Protein AF-A0A9D7WUS6-F1 (afdb_monomer_lite)

Secondary structure (DSSP, 8-state):
-HHHHHHHHHHHHHHHHHHHHHHHHHHHHHHHHTT-TTHHHHHHHHHHGGGGHHHHHHHHHHHHHTHHHH-HHHHHHT-TT----TTS-HHHHHHHHHHHHHHHHHHHHHHHHHHHHHHH---HHHHHHHHHHHHHHHHHHHHHHHHHHHHHTGGGSTT---TTHHHHHHHHHHHHHHHHHHHHHHHHHHTT--SSPPPHHHHHHHHHHHHHHHHHHHHHHHHHHHHHHHH--GGGHHHHHT-

Radius of gyration: 20.06 Å; chains: 1; bounding box: 55×37×59 Å

pLDDT: mean 90.61, std 9.44, range [45.75, 98.31]

Foldseek 3Di:
DVLLVVLLVLLVVLLLLVLLLLLLLLVLLVCVVVVPPQSVVQNVVSLVSVVSLVVSVVSVVVLLVCVVSQFVCVVVVPDPPDDDDPLPDSVVLNCCLNVLSVVLNVLSVQLVVLVVVCVVDVDPVSVVSNNVSSVCSVVSLLVSLLSSQCGRPVRNDPLDDDPLRSVLRSLVSSLVSLVVSLVVLVVVQVVVPDPDHRDPVVNVVSVVVSVVSVVVNCVSVVVVLCCCVVVVDPSHVVVNVVD

Sequence (243 aa):
MEEFGSWSIVTTNFLIVLYLALGSVIFSALLHLVNAKWRFQVRHLAAANMVLFPIAFVMLLILLTNGEDTFPWLATAHSKDVHLPGWHNYTFLVVREIGGFLVTFGFCYLFVKLQRQSEIDTSEPAQRRFRNVALSIPFVYVLYGTMVAWDFEMTLQAGWHSASYAAYQFQSNFQGFLAYFILMLYVLEKSGRLKQGFERKIYNYLAQFLLGMTILWIYFYFTQYLVFWYGRIPDDMDRYIRM

Structure (mmCIF, N/CA/C/O backbone):
data_AF-A0A9D7WUS6-F1
#
_entry.id   AF-A0A9D7WUS6-F1
#
loop_
_atom_site.group_PDB
_atom_site.id
_atom_site.type_symbol
_atom_site.label_atom_id
_atom_site.label_alt_id
_atom_site.label_comp_id
_atom_site.label_asym_id
_atom_site.label_entity_id
_atom_site.label_seq_id
_atom_site.pdbx_PDB_ins_code
_atom_site.Cartn_x
_atom_site.Cartn_y
_atom_site.Cartn_z
_atom_site.occupancy
_atom_site.B_iso_or_equiv
_atom_site.auth_seq_id
_atom_site.auth_comp_id
_atom_site.auth_asym_id
_atom_site.auth_atom_id
_atom_site.pdbx_PDB_model_num
ATOM 1 N N . MET A 1 1 ? 1.292 -2.545 -30.937 1.00 45.75 1 MET A N 1
ATOM 2 C CA . MET A 1 1 ? 0.884 -1.408 -30.075 1.00 45.75 1 MET A CA 1
ATOM 3 C C . MET A 1 1 ? -0.427 -1.676 -29.335 1.00 45.75 1 MET A C 1
ATOM 5 O O . MET A 1 1 ? -0.551 -1.193 -28.220 1.00 45.75 1 MET A O 1
ATOM 9 N N . GLU A 1 2 ? -1.371 -2.455 -29.884 1.00 49.62 2 GLU A N 1
ATOM 10 C CA . GLU A 1 2 ? -2.634 -2.795 -29.193 1.00 49.62 2 GLU A CA 1
ATOM 11 C C . GLU A 1 2 ? -2.460 -3.758 -27.994 1.00 49.62 2 GLU A C 1
ATOM 13 O O . GLU A 1 2 ? -3.143 -3.607 -26.982 1.00 49.62 2 GLU A O 1
ATOM 18 N N . GLU A 1 3 ? -1.496 -4.686 -28.043 1.00 58.38 3 GLU A N 1
ATOM 19 C CA . GLU A 1 3 ? -1.246 -5.648 -26.950 1.00 58.38 3 GLU A CA 1
ATOM 20 C C . GLU A 1 3 ? -0.664 -4.984 -25.688 1.00 58.38 3 GLU A C 1
ATOM 22 O O . GLU A 1 3 ? -1.160 -5.213 -24.586 1.00 58.38 3 GLU A O 1
ATOM 27 N N . PHE A 1 4 ? 0.295 -4.060 -25.833 1.00 58.84 4 PHE A N 1
ATOM 28 C CA . PHE A 1 4 ? 0.916 -3.352 -24.699 1.00 58.84 4 PHE A CA 1
ATOM 29 C C . PHE A 1 4 ? -0.082 -2.502 -23.890 1.00 58.84 4 PHE A C 1
ATOM 31 O O . PHE A 1 4 ? 0.001 -2.408 -22.661 1.00 58.84 4 PHE A O 1
ATOM 38 N N . GLY A 1 5 ? -1.067 -1.904 -24.572 1.00 66.88 5 GLY A N 1
ATOM 39 C CA . GLY A 1 5 ? -2.138 -1.151 -23.917 1.00 66.88 5 GLY A CA 1
ATOM 40 C C . GLY A 1 5 ? -3.008 -2.036 -23.022 1.00 66.88 5 GLY A C 1
ATOM 41 O O . GLY A 1 5 ? -3.403 -1.614 -21.937 1.00 66.88 5 GLY A O 1
ATOM 42 N N . SER A 1 6 ? -3.244 -3.284 -23.432 1.00 78.50 6 SER A N 1
ATOM 43 C CA . SER A 1 6 ? -4.072 -4.233 -22.683 1.00 78.50 6 SER A CA 1
ATOM 44 C C . SER A 1 6 ? -3.388 -4.688 -21.389 1.00 78.50 6 SER A C 1
ATOM 46 O O . SER A 1 6 ? -4.014 -4.681 -20.329 1.00 78.50 6 SER A O 1
ATOM 48 N N . TRP A 1 7 ? -2.088 -4.994 -21.434 1.00 85.38 7 TRP A N 1
ATOM 49 C CA . TRP A 1 7 ? -1.327 -5.422 -20.252 1.00 85.38 7 TRP A CA 1
ATOM 50 C C . TRP A 1 7 ? -1.105 -4.298 -19.240 1.00 85.38 7 TRP A C 1
ATOM 52 O O . TRP A 1 7 ? -1.257 -4.516 -18.039 1.00 85.38 7 TRP A O 1
ATOM 62 N N . SER A 1 8 ? -0.882 -3.066 -19.708 1.00 86.12 8 SER A N 1
ATOM 63 C CA . SER A 1 8 ? -0.775 -1.889 -18.831 1.00 86.12 8 SER A CA 1
ATOM 64 C C . SER A 1 8 ? -2.047 -1.661 -17.996 1.00 86.12 8 SER A C 1
ATOM 66 O O . SER A 1 8 ? -1.972 -1.278 -16.823 1.00 86.12 8 SER A O 1
ATOM 68 N N . ILE A 1 9 ? -3.225 -1.946 -18.568 1.00 91.38 9 ILE A N 1
ATOM 69 C CA . ILE A 1 9 ? -4.512 -1.874 -17.857 1.00 91.38 9 ILE A CA 1
ATOM 70 C C . ILE A 1 9 ? -4.587 -2.948 -16.768 1.00 91.38 9 ILE A C 1
ATOM 72 O O . ILE A 1 9 ? -5.002 -2.654 -15.646 1.00 91.38 9 ILE A O 1
ATOM 76 N N . VAL A 1 10 ? -4.170 -4.183 -17.067 1.00 91.88 10 VAL A N 1
ATOM 77 C CA . VAL A 1 10 ? -4.159 -5.274 -16.078 1.00 91.88 10 VAL A CA 1
ATOM 78 C C . VAL A 1 10 ? -3.189 -4.959 -14.938 1.00 91.88 10 VAL A C 1
ATOM 80 O O . VAL A 1 10 ? -3.573 -5.109 -13.780 1.00 91.88 10 VAL A O 1
ATOM 83 N N . THR A 1 11 ? -1.993 -4.443 -15.238 1.00 93.44 11 THR A N 1
ATOM 84 C CA . THR A 1 11 ? -1.015 -4.002 -14.229 1.00 93.44 11 THR A CA 1
ATOM 85 C C . THR A 1 11 ? -1.600 -2.921 -13.329 1.00 93.44 11 THR A C 1
ATOM 87 O O . THR A 1 11 ? -1.554 -3.035 -12.106 1.00 93.44 11 THR A O 1
ATOM 90 N N . THR A 1 12 ? -2.239 -1.907 -13.915 1.00 93.81 12 THR A N 1
ATOM 91 C CA . THR A 1 12 ? -2.890 -0.836 -13.148 1.00 93.81 12 THR A CA 1
ATOM 92 C C . THR A 1 12 ? -3.999 -1.383 -12.244 1.00 93.81 12 THR A C 1
ATOM 94 O O . THR A 1 12 ? -4.060 -1.053 -11.060 1.00 93.81 12 THR A O 1
ATOM 97 N N . ASN A 1 13 ? -4.856 -2.265 -12.768 1.00 95.62 13 ASN A N 1
ATOM 98 C CA . ASN A 1 13 ? -5.935 -2.881 -11.995 1.00 95.62 13 ASN A CA 1
ATOM 99 C C . ASN A 1 13 ? -5.402 -3.746 -10.848 1.00 95.62 13 ASN A C 1
ATOM 101 O O . ASN A 1 13 ? -5.918 -3.666 -9.734 1.00 95.62 13 ASN A O 1
ATOM 105 N N . PHE A 1 14 ? -4.356 -4.533 -11.103 1.00 96.50 14 PHE A N 1
ATOM 106 C CA . PHE A 1 14 ? -3.667 -5.313 -10.082 1.00 96.50 14 PHE A CA 1
ATOM 107 C C . PHE A 1 14 ? -3.168 -4.415 -8.949 1.00 96.50 14 PHE A C 1
ATOM 109 O O . PHE A 1 14 ? -3.501 -4.673 -7.792 1.00 96.50 14 PHE A O 1
ATOM 116 N N . LEU A 1 15 ? -2.441 -3.341 -9.274 1.00 96.69 15 LEU A N 1
ATOM 117 C CA . LEU A 1 15 ? -1.906 -2.407 -8.284 1.00 96.69 15 LEU A CA 1
ATOM 118 C C . LEU A 1 15 ? -3.027 -1.775 -7.455 1.00 96.69 15 LEU A C 1
ATOM 120 O O . LEU A 1 15 ? -2.965 -1.799 -6.226 1.00 96.69 15 LEU A O 1
ATOM 124 N N . ILE A 1 16 ? -4.096 -1.294 -8.096 1.00 96.56 16 ILE A N 1
ATOM 125 C CA . ILE A 1 16 ? -5.247 -0.715 -7.390 1.00 96.56 16 ILE A CA 1
ATOM 126 C C . ILE A 1 16 ? -5.856 -1.738 -6.423 1.00 96.56 16 ILE A C 1
ATOM 128 O O . ILE A 1 16 ? -5.985 -1.457 -5.232 1.00 96.56 16 ILE A O 1
ATOM 132 N N . VAL A 1 17 ? -6.213 -2.935 -6.899 1.00 97.69 17 VAL A N 1
ATOM 133 C CA . VAL A 1 17 ? -6.870 -3.958 -6.067 1.00 97.69 17 VAL A CA 1
ATOM 134 C C . VAL A 1 17 ? -5.959 -4.403 -4.921 1.00 97.69 17 VAL A C 1
ATOM 136 O O . VAL A 1 17 ? -6.416 -4.525 -3.780 1.00 97.69 17 VAL A O 1
ATOM 139 N N . LEU A 1 18 ? -4.668 -4.591 -5.198 1.00 97.94 18 LEU A N 1
ATOM 140 C CA . LEU A 1 18 ? -3.667 -4.944 -4.202 1.00 97.94 18 LEU A CA 1
ATOM 141 C C . LEU A 1 18 ? -3.575 -3.879 -3.106 1.00 97.94 18 LEU A C 1
ATOM 143 O O . LEU A 1 18 ? -3.633 -4.207 -1.920 1.00 97.94 18 LEU A O 1
ATOM 147 N N . TYR A 1 19 ? -3.462 -2.606 -3.478 1.00 97.50 19 TYR A N 1
ATOM 148 C CA . TYR A 1 19 ? -3.295 -1.524 -2.517 1.00 97.50 19 TYR A CA 1
ATOM 149 C C . TYR A 1 19 ? -4.584 -1.156 -1.776 1.00 97.50 19 TYR A C 1
ATOM 151 O O . TYR A 1 19 ? -4.505 -0.709 -0.631 1.00 97.50 19 TYR A O 1
ATOM 159 N N . LEU A 1 20 ? -5.766 -1.429 -2.336 1.00 97.50 20 LEU A N 1
ATOM 160 C CA . LEU A 1 20 ? -7.012 -1.396 -1.565 1.00 97.50 20 LEU A CA 1
ATOM 161 C C . LEU A 1 20 ? -7.012 -2.461 -0.456 1.00 97.50 20 LEU A C 1
ATOM 163 O O . LEU A 1 20 ? -7.428 -2.184 0.673 1.00 97.50 20 LEU A O 1
ATOM 167 N N . ALA A 1 21 ? -6.496 -3.659 -0.748 1.00 97.25 21 ALA A N 1
ATOM 168 C CA . ALA A 1 21 ? -6.368 -4.736 0.229 1.00 97.25 21 ALA A CA 1
ATOM 169 C C . ALA A 1 21 ? -5.292 -4.427 1.288 1.00 97.25 21 ALA A C 1
ATOM 171 O O . ALA A 1 21 ? -5.569 -4.488 2.489 1.00 97.25 21 ALA A O 1
ATOM 172 N N . LEU A 1 22 ? -4.083 -4.041 0.865 1.00 97.38 22 LEU A N 1
ATOM 173 C CA . LEU A 1 22 ? -2.967 -3.695 1.753 1.00 97.38 22 LEU A CA 1
ATOM 174 C C . LEU A 1 22 ? -3.285 -2.475 2.614 1.00 97.38 22 LEU A C 1
ATOM 176 O O . LEU A 1 22 ? -3.125 -2.532 3.836 1.00 97.38 22 LEU A O 1
ATOM 180 N N . GLY A 1 23 ? -3.787 -1.409 1.980 1.00 97.06 23 GLY A N 1
ATOM 181 C CA . GLY A 1 23 ? -4.191 -0.149 2.603 1.00 97.06 23 GLY A CA 1
ATOM 182 C C . GLY A 1 23 ? -5.142 -0.369 3.774 1.00 97.06 23 GLY A C 1
ATOM 183 O O . GLY A 1 23 ? -4.997 0.242 4.832 1.00 97.06 23 GLY A O 1
ATOM 184 N N . SER A 1 24 ? -6.042 -1.341 3.636 1.00 96.31 24 SER A N 1
ATOM 185 C CA . SER A 1 24 ? -7.009 -1.694 4.668 1.00 96.31 24 SER A CA 1
ATOM 186 C C . SER A 1 24 ? -6.397 -2.222 5.965 1.00 96.31 24 SER A C 1
ATOM 188 O O . SER A 1 24 ? -6.822 -1.848 7.069 1.00 96.31 24 SER A O 1
ATOM 190 N N . VAL A 1 25 ? -5.368 -3.060 5.846 1.00 97.31 25 VAL A N 1
ATOM 191 C CA . VAL A 1 25 ? -4.712 -3.698 6.986 1.00 97.31 25 VAL A CA 1
ATOM 192 C C . VAL A 1 25 ? -3.714 -2.742 7.619 1.00 97.31 25 VAL A C 1
ATOM 194 O O . VAL A 1 25 ? -3.729 -2.596 8.841 1.00 97.31 25 VAL A O 1
ATOM 197 N N . ILE A 1 26 ? -2.910 -2.030 6.818 1.00 97.56 26 ILE A N 1
ATOM 198 C CA . ILE A 1 26 ? -1.985 -1.024 7.354 1.00 97.56 26 ILE A CA 1
ATOM 199 C C . ILE A 1 26 ? -2.744 0.105 8.051 1.00 97.56 26 ILE A C 1
ATOM 201 O O . ILE A 1 26 ? -2.368 0.485 9.155 1.00 97.56 26 ILE A O 1
ATOM 205 N N . PHE A 1 27 ? -3.867 0.576 7.502 1.00 97.75 27 PHE A N 1
ATOM 206 C CA . PHE A 1 27 ? -4.708 1.571 8.166 1.00 97.75 27 PHE A CA 1
ATOM 207 C C . PHE A 1 27 ? -5.224 1.069 9.521 1.00 97.75 27 PHE A C 1
ATOM 209 O O . PHE A 1 27 ? -5.100 1.759 10.535 1.00 97.75 27 PHE A O 1
ATOM 216 N N . SER A 1 28 ? -5.741 -0.161 9.562 1.00 97.25 28 SER A N 1
ATOM 217 C CA . SER A 1 28 ? -6.226 -0.783 10.801 1.00 97.25 28 SER A CA 1
ATOM 218 C C . SER A 1 28 ? -5.108 -0.949 11.837 1.00 97.25 28 SER A C 1
ATOM 220 O O . SER A 1 28 ? -5.314 -0.667 13.022 1.00 97.25 28 SER A O 1
ATOM 222 N N . ALA A 1 29 ? -3.914 -1.354 11.397 1.00 97.38 29 ALA A N 1
ATOM 223 C CA . ALA A 1 29 ? -2.737 -1.483 12.244 1.00 97.38 29 ALA A CA 1
ATOM 224 C C . ALA A 1 29 ? -2.271 -0.123 12.777 1.00 97.38 29 ALA A C 1
ATOM 226 O O . ALA A 1 29 ? -2.078 0.011 13.981 1.00 97.38 29 ALA A O 1
ATOM 227 N N . LEU A 1 30 ? -2.179 0.909 11.933 1.00 96.94 30 LEU A N 1
ATOM 228 C CA . LEU A 1 30 ? -1.800 2.264 12.345 1.00 96.94 30 LEU A CA 1
ATOM 229 C C . LEU A 1 30 ? -2.738 2.799 13.429 1.00 96.94 30 LEU A C 1
ATOM 231 O O . LEU A 1 30 ? -2.271 3.234 14.479 1.00 96.94 30 LEU A O 1
ATOM 235 N N . LEU A 1 31 ? -4.056 2.692 13.232 1.00 96.88 31 LEU A N 1
ATOM 236 C CA . LEU A 1 31 ? -5.039 3.104 14.237 1.00 96.88 31 LEU A CA 1
ATOM 237 C C . LEU A 1 31 ? -4.918 2.314 15.548 1.00 96.88 31 LEU A C 1
ATOM 239 O O . LEU A 1 31 ? -5.163 2.848 16.637 1.00 96.88 31 LEU A O 1
ATOM 243 N N . HIS A 1 32 ? -4.557 1.032 15.467 1.00 95.81 32 HIS A N 1
ATOM 244 C CA . HIS A 1 32 ? -4.269 0.236 16.651 1.00 95.81 32 HIS A CA 1
ATOM 245 C C . HIS A 1 32 ? -3.020 0.749 17.383 1.00 95.81 32 HIS A C 1
ATOM 247 O O . HIS A 1 32 ? -3.106 1.045 18.575 1.00 95.81 32 HIS A O 1
ATOM 253 N N . LEU A 1 33 ? -1.907 0.920 16.667 1.00 96.69 33 LEU A N 1
ATOM 254 C CA . LEU A 1 33 ? -0.604 1.314 17.208 1.00 96.69 33 LEU A CA 1
ATOM 255 C C . LEU A 1 33 ? -0.616 2.703 17.855 1.00 96.69 33 LEU A C 1
ATOM 257 O O . LEU A 1 33 ? -0.045 2.881 18.927 1.00 96.69 33 LEU A O 1
ATOM 261 N N . VAL A 1 34 ? -1.323 3.670 17.263 1.00 96.06 34 VAL A N 1
ATOM 262 C CA . VAL A 1 34 ? -1.454 5.028 17.830 1.00 96.06 34 VAL A CA 1
ATOM 263 C C . VAL A 1 34 ? -2.522 5.127 18.924 1.00 96.06 34 VAL A C 1
ATOM 265 O O . VAL A 1 34 ? -2.840 6.217 19.392 1.00 96.06 34 VAL A O 1
ATOM 268 N N . ASN A 1 35 ? -3.122 4.005 19.327 1.00 94.69 35 ASN A N 1
ATOM 269 C CA . ASN A 1 35 ? -4.199 3.967 20.314 1.00 94.69 35 ASN A CA 1
ATOM 270 C C . ASN A 1 35 ? -5.407 4.861 19.982 1.00 94.69 35 ASN A C 1
ATOM 272 O O . ASN A 1 35 ? -6.061 5.419 20.867 1.00 94.69 35 ASN A O 1
ATOM 276 N N . ALA A 1 36 ? -5.759 4.953 18.697 1.00 95.19 36 ALA A N 1
ATOM 277 C CA . ALA A 1 36 ? -6.897 5.741 18.246 1.00 95.19 36 ALA A CA 1
ATOM 278 C C . ALA A 1 36 ? -8.217 5.179 18.799 1.00 95.19 36 ALA A C 1
ATOM 280 O O . ALA A 1 36 ? -8.665 4.105 18.406 1.00 95.19 36 ALA A O 1
ATOM 281 N N . LYS A 1 37 ? -8.902 5.928 19.671 1.00 93.00 37 LYS A N 1
ATOM 282 C CA . LYS A 1 37 ? -10.188 5.500 20.258 1.00 93.00 37 LYS A CA 1
ATOM 283 C C . LYS A 1 37 ? -11.305 5.334 19.219 1.00 93.00 37 LYS A C 1
ATOM 285 O O . LYS A 1 37 ? -12.186 4.506 19.397 1.00 93.00 37 LYS A O 1
ATOM 290 N N . TRP A 1 38 ? -11.265 6.077 18.113 1.00 94.06 38 TRP A N 1
ATOM 291 C CA . TRP A 1 38 ? -12.269 5.988 17.044 1.00 94.06 38 TRP A CA 1
ATOM 292 C C . TRP A 1 38 ? -12.096 4.757 16.140 1.00 94.06 38 TRP A C 1
ATOM 294 O O . TRP A 1 38 ? -12.999 4.433 15.369 1.00 94.06 38 TRP A O 1
ATOM 304 N N . ARG A 1 39 ? -10.982 4.018 16.277 1.00 94.25 39 ARG A N 1
ATOM 305 C CA . ARG A 1 39 ? -10.701 2.812 15.483 1.00 94.25 39 ARG A CA 1
ATOM 306 C C . ARG A 1 39 ? -11.817 1.779 15.558 1.00 94.25 39 ARG A C 1
ATOM 308 O O . ARG A 1 39 ? -12.062 1.094 14.579 1.00 94.25 39 ARG A O 1
ATOM 315 N N . PHE A 1 40 ? -12.511 1.674 16.690 1.00 91.44 40 PHE A N 1
ATOM 316 C CA . PHE A 1 40 ? -13.559 0.674 16.897 1.00 91.44 40 PHE A CA 1
ATOM 317 C C . PHE A 1 40 ? -14.748 0.839 15.940 1.00 91.44 40 PHE A C 1
ATOM 319 O O . PHE A 1 40 ? -15.375 -0.158 15.599 1.00 91.44 40 PHE A O 1
ATOM 326 N N . GLN A 1 41 ? -15.018 2.056 15.451 1.00 91.69 41 GLN A N 1
ATOM 327 C CA . GLN A 1 41 ? -16.116 2.303 14.508 1.00 91.69 41 GLN A CA 1
ATOM 328 C C . GLN A 1 41 ? -15.751 1.925 13.065 1.00 91.69 41 GLN A C 1
ATOM 330 O O . GLN A 1 41 ? -16.624 1.544 12.293 1.00 91.69 41 GLN A O 1
ATOM 335 N N . VAL A 1 42 ? -14.467 1.998 12.696 1.00 93.75 42 VAL A N 1
ATOM 336 C CA . VAL A 1 42 ? -14.029 1.870 11.293 1.00 93.75 42 VAL A CA 1
ATOM 337 C C . VAL A 1 42 ? -13.167 0.639 11.007 1.00 93.75 42 VAL A C 1
ATOM 339 O O . VAL A 1 42 ? -13.154 0.166 9.875 1.00 93.75 42 VAL A O 1
ATOM 342 N N . ARG A 1 43 ? -12.463 0.077 12.000 1.00 92.25 43 ARG A N 1
ATOM 343 C CA . ARG A 1 43 ? -11.437 -0.966 11.788 1.00 92.25 43 ARG A CA 1
ATOM 344 C C . ARG A 1 43 ? -11.976 -2.242 11.150 1.00 92.25 43 ARG A C 1
ATOM 346 O O . ARG A 1 43 ? -11.263 -2.890 10.399 1.00 92.25 43 ARG A O 1
ATOM 353 N N . HIS A 1 44 ? -13.220 -2.618 11.448 1.00 91.94 44 HIS A N 1
ATOM 354 C CA . HIS A 1 44 ? -13.829 -3.824 10.884 1.00 91.94 44 HIS A CA 1
ATOM 355 C C . HIS A 1 44 ? -14.203 -3.619 9.419 1.00 91.94 44 HIS A C 1
ATOM 357 O O . HIS A 1 44 ? -13.993 -4.510 8.604 1.00 91.94 44 HIS A O 1
ATOM 363 N N . LEU A 1 45 ? -14.703 -2.427 9.087 1.00 93.88 45 LEU A N 1
ATOM 364 C CA . LEU A 1 45 ? -15.015 -2.045 7.714 1.00 93.88 45 LEU A CA 1
ATOM 365 C C . LEU A 1 45 ? -13.745 -1.891 6.885 1.00 93.88 45 LEU A C 1
ATOM 367 O O . LEU A 1 45 ? -13.721 -2.312 5.737 1.00 93.88 45 LEU A O 1
ATOM 371 N N . ALA A 1 46 ? -12.679 -1.344 7.475 1.00 95.19 46 ALA A N 1
ATOM 372 C CA . ALA A 1 46 ? -11.368 -1.328 6.846 1.00 95.19 46 ALA A CA 1
ATOM 373 C C . ALA A 1 46 ? -10.917 -2.769 6.586 1.00 95.19 46 ALA A C 1
ATOM 375 O O . ALA A 1 46 ? -10.875 -3.174 5.430 1.00 95.19 46 ALA A O 1
ATOM 376 N N . ALA A 1 47 ? -10.725 -3.578 7.633 1.00 93.88 47 ALA A N 1
ATOM 377 C CA . ALA A 1 47 ? -10.250 -4.960 7.530 1.00 93.88 47 ALA A CA 1
ATOM 378 C C . ALA A 1 47 ? -11.088 -5.867 6.603 1.00 93.88 47 ALA A C 1
ATOM 380 O O . ALA A 1 47 ? -10.553 -6.836 6.070 1.00 93.88 47 ALA A O 1
ATOM 381 N N . ALA A 1 48 ? -12.369 -5.565 6.364 1.00 93.94 48 ALA A N 1
ATOM 382 C CA . ALA A 1 48 ? -13.199 -6.294 5.402 1.00 93.94 48 ALA A CA 1
ATOM 383 C C . ALA A 1 48 ? -12.663 -6.224 3.958 1.00 93.94 48 ALA A C 1
ATOM 385 O O . ALA A 1 48 ? -12.820 -7.180 3.201 1.00 93.94 48 ALA A O 1
ATOM 386 N N . ASN A 1 49 ? -11.965 -5.145 3.590 1.00 95.50 49 ASN A N 1
ATOM 387 C CA . ASN A 1 49 ? -11.342 -4.992 2.270 1.00 95.50 49 ASN A CA 1
ATOM 388 C C . ASN A 1 49 ? -10.170 -5.965 2.044 1.00 95.50 49 ASN A C 1
ATOM 390 O O . ASN A 1 49 ? -9.718 -6.127 0.914 1.00 95.50 49 ASN A O 1
ATOM 394 N N . MET A 1 50 ? -9.728 -6.697 3.074 1.00 95.06 50 MET A N 1
ATOM 395 C CA . MET A 1 50 ? -8.792 -7.813 2.922 1.00 95.06 50 MET A CA 1
ATOM 396 C C . MET A 1 50 ? -9.340 -8.915 1.987 1.00 95.06 50 MET A C 1
ATOM 398 O O . MET A 1 50 ? -8.567 -9.674 1.405 1.00 95.06 50 MET A O 1
ATOM 402 N N . VAL A 1 51 ? -10.659 -8.986 1.770 1.00 95.44 51 VAL A N 1
ATOM 403 C CA . VAL A 1 51 ? -11.276 -9.914 0.801 1.00 95.44 51 VAL A CA 1
ATOM 404 C C . VAL A 1 51 ? -10.797 -9.701 -0.644 1.00 95.44 51 VAL A C 1
ATOM 406 O O . VAL A 1 51 ? -10.989 -10.573 -1.485 1.00 95.44 51 VAL A O 1
ATOM 409 N N . LEU A 1 52 ? -10.155 -8.567 -0.939 1.00 97.12 52 LEU A N 1
ATOM 410 C CA . LEU A 1 52 ? -9.597 -8.256 -2.253 1.00 97.12 52 LEU A CA 1
ATOM 411 C C . LEU A 1 52 ? -8.265 -8.971 -2.537 1.00 97.12 52 LEU A C 1
ATOM 413 O O . LEU A 1 52 ? -7.883 -9.072 -3.700 1.00 97.12 52 LEU A O 1
ATOM 417 N N . PHE A 1 53 ? -7.578 -9.521 -1.525 1.00 96.44 53 PHE A N 1
ATOM 418 C CA . PHE A 1 53 ? -6.307 -10.234 -1.729 1.00 96.44 53 PHE A CA 1
ATOM 419 C C . PHE A 1 53 ? -6.417 -11.390 -2.738 1.00 96.44 53 PHE A C 1
ATOM 421 O O . PHE A 1 53 ? -5.621 -11.416 -3.668 1.00 96.44 53 PHE A O 1
ATOM 428 N N . PRO A 1 54 ? -7.388 -12.321 -2.651 1.00 96.81 54 PRO A N 1
ATOM 429 C CA . PRO A 1 54 ? -7.548 -13.363 -3.666 1.00 96.81 54 PRO A CA 1
ATOM 430 C C . PRO A 1 54 ? -7.703 -12.822 -5.094 1.00 96.81 54 PRO A C 1
ATOM 432 O O . PRO A 1 54 ? -7.152 -13.402 -6.023 1.00 96.81 54 PRO A O 1
ATOM 435 N N . ILE A 1 55 ? -8.402 -11.696 -5.271 1.00 97.44 55 ILE A N 1
ATOM 436 C CA . ILE A 1 55 ? -8.566 -11.061 -6.587 1.00 97.44 55 ILE A CA 1
ATOM 437 C C . ILE A 1 55 ? -7.221 -10.510 -7.071 1.00 97.44 55 ILE A C 1
ATOM 439 O O . ILE A 1 55 ? -6.821 -10.791 -8.198 1.00 97.44 55 ILE A O 1
ATOM 443 N N . ALA A 1 56 ? -6.490 -9.800 -6.204 1.00 97.50 56 ALA A N 1
ATOM 444 C CA . ALA A 1 56 ? -5.137 -9.332 -6.504 1.00 97.50 56 ALA A CA 1
ATOM 445 C C . ALA A 1 56 ? -4.189 -10.495 -6.836 1.00 97.50 56 ALA A C 1
ATOM 447 O O . ALA A 1 56 ? -3.377 -10.374 -7.745 1.00 97.50 56 ALA A O 1
ATOM 448 N N . PHE A 1 57 ? -4.318 -11.638 -6.155 1.00 97.75 57 PHE A N 1
ATOM 449 C CA . PHE A 1 57 ? -3.498 -12.819 -6.420 1.00 97.75 57 PHE A CA 1
ATOM 450 C C . PHE A 1 57 ? -3.780 -13.418 -7.798 1.00 97.75 57 PHE A C 1
ATOM 452 O O . PHE A 1 57 ? -2.853 -13.750 -8.526 1.00 97.75 57 PHE A O 1
ATOM 459 N N . VAL A 1 58 ? -5.052 -13.523 -8.188 1.00 97.25 58 VAL A N 1
ATOM 460 C CA . VAL A 1 58 ? -5.417 -13.993 -9.532 1.00 97.25 58 VAL A CA 1
ATOM 461 C C . VAL A 1 58 ? -4.878 -13.041 -10.600 1.00 97.25 58 VAL A C 1
ATOM 463 O O . VAL A 1 58 ? -4.298 -13.501 -11.579 1.00 97.25 58 VAL A O 1
ATOM 466 N N . MET A 1 59 ? -5.004 -11.726 -10.398 1.00 96.31 59 MET A N 1
ATOM 467 C CA . MET A 1 59 ? -4.436 -10.733 -11.318 1.00 96.31 59 MET A CA 1
ATOM 468 C C . MET A 1 59 ? -2.907 -10.822 -11.391 1.00 96.31 59 MET A C 1
ATOM 470 O O . MET A 1 59 ? -2.356 -10.762 -12.486 1.00 96.31 59 MET A O 1
ATOM 474 N N . LEU A 1 60 ? -2.230 -11.044 -10.259 1.00 96.38 60 LEU A N 1
ATOM 475 C CA . LEU A 1 60 ? -0.788 -11.285 -10.221 1.00 96.38 60 LEU A CA 1
ATOM 476 C C . LEU A 1 60 ? -0.409 -12.504 -11.067 1.00 96.38 60 LEU A C 1
ATOM 478 O O . LEU A 1 60 ? 0.502 -12.419 -11.881 1.00 96.38 60 LEU A O 1
ATOM 482 N N . LEU A 1 61 ? -1.119 -13.626 -10.922 1.00 96.00 61 LEU A N 1
ATOM 483 C CA . LEU A 1 61 ? -0.849 -14.824 -11.721 1.00 96.00 61 LEU A CA 1
ATOM 484 C C . LEU A 1 61 ? -1.036 -14.563 -13.221 1.00 96.00 61 LEU A C 1
ATOM 486 O O . LEU A 1 61 ? -0.211 -15.013 -14.009 1.00 96.00 61 LEU A O 1
ATOM 490 N N . ILE A 1 62 ? -2.068 -13.807 -13.609 1.00 94.00 62 ILE A N 1
ATOM 491 C CA . ILE A 1 62 ? -2.297 -13.416 -15.009 1.00 94.00 62 ILE A CA 1
ATOM 492 C C . ILE A 1 62 ? -1.104 -12.611 -15.543 1.00 94.00 62 ILE A C 1
ATOM 494 O O . ILE A 1 62 ? -0.561 -12.961 -16.589 1.00 94.00 62 ILE A O 1
ATOM 498 N N . LEU A 1 63 ? -0.651 -11.592 -14.808 1.00 93.25 63 LEU A N 1
ATOM 499 C CA . LEU A 1 63 ? 0.510 -10.776 -15.185 1.00 93.25 63 LEU A CA 1
ATOM 500 C C . LEU A 1 63 ? 1.791 -11.607 -15.293 1.00 93.25 63 LEU A C 1
ATOM 502 O O . LEU A 1 63 ? 2.553 -11.470 -16.245 1.00 93.25 63 LEU A O 1
ATOM 506 N N . LEU A 1 64 ? 2.010 -12.520 -14.346 1.00 92.00 64 LEU A N 1
ATOM 507 C CA . LEU A 1 64 ? 3.184 -13.380 -14.371 1.00 92.00 64 LEU A CA 1
ATOM 508 C C . LEU A 1 64 ? 3.131 -14.382 -15.526 1.00 92.00 64 LEU A C 1
ATOM 510 O O . LEU A 1 64 ? 4.185 -14.683 -16.063 1.00 92.00 64 LEU A O 1
ATOM 514 N N . THR A 1 65 ? 1.962 -14.875 -15.954 1.00 88.69 65 THR A N 1
ATOM 515 C CA . THR A 1 65 ? 1.885 -15.834 -17.077 1.00 88.69 65 THR A CA 1
ATOM 516 C C . THR A 1 65 ? 2.327 -15.253 -18.419 1.00 88.69 65 THR A C 1
ATOM 518 O O . THR A 1 65 ? 2.845 -16.001 -19.244 1.00 88.69 65 THR A O 1
ATOM 521 N N . ASN A 1 66 ? 2.180 -13.940 -18.622 1.00 84.81 66 ASN A N 1
ATOM 522 C CA . ASN A 1 66 ? 2.686 -13.246 -19.803 1.00 84.81 66 ASN A CA 1
ATOM 523 C C . ASN A 1 66 ? 3.738 -12.201 -19.404 1.00 84.81 66 ASN A C 1
ATOM 525 O O . ASN A 1 66 ? 3.502 -10.989 -19.402 1.00 84.81 66 ASN A O 1
ATOM 529 N N . GLY A 1 67 ? 4.912 -12.705 -19.019 1.00 82.12 67 GLY A N 1
ATOM 530 C CA . GLY A 1 67 ? 6.025 -11.873 -18.575 1.00 82.12 67 GLY A CA 1
ATOM 531 C C . GLY A 1 67 ? 6.622 -10.987 -19.672 1.00 82.12 67 GLY A C 1
ATOM 532 O O . GLY A 1 67 ? 7.059 -9.886 -19.356 1.00 82.12 67 GLY A O 1
ATOM 533 N N . GLU A 1 68 ? 6.625 -11.434 -20.932 1.00 82.75 68 GLU A N 1
ATOM 534 C CA . GLU A 1 68 ? 7.210 -10.692 -22.064 1.00 82.75 68 GLU A CA 1
ATOM 535 C C . GLU A 1 68 ? 6.472 -9.377 -22.335 1.00 82.75 68 GLU A C 1
ATOM 537 O O . GLU A 1 68 ? 7.112 -8.339 -22.500 1.00 82.75 68 GLU A O 1
ATOM 542 N N . ASP A 1 69 ? 5.137 -9.397 -22.294 1.00 84.06 69 ASP A N 1
ATOM 543 C CA . ASP A 1 69 ? 4.333 -8.193 -22.511 1.00 84.06 69 ASP A CA 1
ATOM 544 C C . ASP A 1 69 ? 4.207 -7.319 -21.253 1.00 84.06 69 ASP A C 1
ATOM 546 O O . ASP A 1 69 ? 4.040 -6.100 -21.347 1.00 84.06 69 ASP A O 1
ATOM 550 N N . THR A 1 70 ? 4.270 -7.934 -20.067 1.00 84.56 70 THR A N 1
ATOM 551 C CA . THR A 1 70 ? 4.141 -7.225 -18.783 1.00 84.56 70 THR A CA 1
ATOM 552 C C . THR A 1 70 ? 5.425 -6.486 -18.409 1.00 84.56 70 THR A C 1
ATOM 554 O O . THR A 1 70 ? 5.367 -5.386 -17.859 1.00 84.56 70 THR A O 1
ATOM 557 N N . PHE A 1 71 ? 6.584 -7.083 -18.694 1.00 87.75 71 PHE A N 1
ATOM 558 C CA . PHE A 1 71 ? 7.889 -6.582 -18.279 1.00 87.75 71 PHE A CA 1
ATOM 559 C C . PHE A 1 71 ? 8.754 -6.250 -19.503 1.00 87.75 71 PHE A C 1
ATOM 561 O O . PHE A 1 71 ? 9.433 -7.131 -20.034 1.00 87.75 71 PHE A O 1
ATOM 568 N N . PRO A 1 72 ? 8.820 -4.970 -19.924 1.00 83.69 72 PRO A N 1
ATOM 569 C CA . PRO A 1 72 ? 9.548 -4.560 -21.128 1.00 83.69 72 PRO A CA 1
ATOM 570 C C . PRO A 1 72 ? 11.027 -4.963 -21.140 1.00 83.69 72 PRO A C 1
ATOM 572 O O . PRO A 1 72 ? 11.599 -5.223 -22.196 1.00 83.69 72 PRO A O 1
ATOM 575 N N . TRP A 1 73 ? 11.658 -5.035 -19.965 1.00 83.88 73 TRP A N 1
ATOM 576 C CA . TRP A 1 73 ? 13.061 -5.428 -19.820 1.00 83.88 73 TRP A CA 1
ATOM 577 C C . TRP A 1 73 ? 13.328 -6.896 -20.185 1.00 83.88 73 TRP A C 1
ATOM 579 O O . TRP A 1 73 ? 14.478 -7.262 -20.437 1.00 83.88 73 TRP A O 1
ATOM 589 N N . LEU A 1 74 ? 12.294 -7.741 -20.234 1.00 82.81 74 LEU A N 1
ATOM 590 C CA . LEU A 1 74 ? 12.424 -9.160 -20.557 1.00 82.81 74 LEU A CA 1
ATOM 591 C C . LEU A 1 74 ? 12.747 -9.374 -22.042 1.00 82.81 74 LEU A C 1
ATOM 593 O O . LEU A 1 74 ? 13.554 -10.239 -22.374 1.00 82.81 74 LEU A O 1
ATOM 597 N N . ALA A 1 75 ? 12.247 -8.503 -22.925 1.00 75.81 75 ALA A N 1
ATOM 598 C CA . ALA A 1 75 ? 12.641 -8.481 -24.334 1.00 75.81 75 ALA A CA 1
ATOM 599 C C . ALA A 1 75 ? 14.149 -8.205 -24.500 1.00 75.81 75 ALA A C 1
ATOM 601 O O . ALA A 1 75 ? 14.825 -8.822 -25.325 1.00 75.81 75 ALA A O 1
ATOM 602 N N . THR A 1 76 ? 14.703 -7.322 -23.666 1.00 68.75 76 THR A N 1
ATOM 603 C CA . THR A 1 76 ? 16.134 -6.992 -23.655 1.00 68.75 76 THR A CA 1
ATOM 604 C C . THR A 1 76 ? 16.987 -8.106 -23.042 1.00 68.75 76 THR A C 1
ATOM 606 O O . THR A 1 76 ? 18.153 -8.248 -23.409 1.00 68.75 76 THR A O 1
ATOM 609 N N . ALA A 1 77 ? 16.417 -8.941 -22.166 1.00 66.19 77 ALA A N 1
ATOM 610 C CA . ALA A 1 77 ? 17.105 -10.068 -21.528 1.00 66.19 77 ALA A CA 1
ATOM 611 C C . ALA A 1 77 ? 17.530 -11.174 -22.502 1.00 66.19 77 ALA A C 1
ATOM 613 O O . ALA A 1 77 ? 18.470 -11.919 -22.223 1.00 66.19 77 ALA A O 1
ATOM 614 N N . HIS A 1 78 ? 16.870 -11.273 -23.656 1.00 62.38 78 HIS A N 1
ATOM 615 C CA . HIS A 1 78 ? 17.233 -12.223 -24.707 1.00 62.38 78 HIS A CA 1
ATOM 616 C C . HIS A 1 78 ? 18.398 -11.744 -25.587 1.00 62.38 78 HIS A C 1
ATOM 618 O O . HIS A 1 78 ? 18.965 -12.541 -26.341 1.00 62.38 78 HIS A O 1
ATOM 624 N N . SER A 1 79 ? 18.792 -10.470 -25.486 1.00 62.31 79 SER A N 1
ATOM 625 C CA . SER A 1 79 ? 19.974 -9.955 -26.177 1.00 62.31 79 SER A CA 1
ATOM 626 C C . SER A 1 79 ? 21.248 -10.386 -25.434 1.00 62.31 79 SER A C 1
ATOM 628 O O . SER A 1 79 ? 21.429 -10.101 -24.254 1.00 62.31 79 SER A O 1
ATOM 630 N N . LYS A 1 80 ? 22.137 -11.124 -26.113 1.00 53.53 80 LYS A N 1
ATOM 631 C CA . LYS A 1 80 ? 23.341 -11.736 -25.510 1.00 53.53 80 LYS A CA 1
ATOM 632 C C . LYS A 1 80 ? 24.394 -10.730 -25.023 1.00 53.53 80 LYS A C 1
ATOM 634 O O . LYS A 1 80 ? 25.329 -11.137 -24.340 1.00 53.53 80 LYS A O 1
ATOM 639 N N . ASP A 1 81 ? 24.230 -9.451 -25.347 1.00 59.72 81 ASP A N 1
ATOM 640 C CA . ASP A 1 81 ? 25.244 -8.415 -25.146 1.00 59.72 81 ASP A CA 1
ATOM 641 C C . ASP A 1 81 ? 24.994 -7.537 -23.904 1.00 59.72 81 ASP A C 1
ATOM 643 O O . ASP A 1 81 ? 25.786 -6.641 -23.615 1.00 59.72 81 ASP A O 1
ATOM 647 N N . VAL A 1 82 ? 23.920 -7.786 -23.138 1.00 64.56 82 VAL A N 1
ATOM 648 C CA . VAL A 1 82 ? 23.553 -6.971 -21.966 1.00 64.56 82 VAL A CA 1
ATOM 649 C C . VAL A 1 82 ? 23.670 -7.777 -20.671 1.00 64.56 82 VAL A C 1
ATOM 651 O O . VAL A 1 82 ? 22.914 -8.715 -20.419 1.00 64.56 82 VAL A O 1
ATOM 654 N N . HIS A 1 83 ? 24.596 -7.376 -19.795 1.00 66.06 83 HIS A N 1
ATOM 655 C CA . HIS A 1 83 ? 24.663 -7.894 -18.428 1.00 66.06 83 HIS A CA 1
ATOM 656 C C . HIS A 1 83 ? 23.520 -7.321 -17.582 1.00 66.06 83 HIS A C 1
ATOM 658 O O . HIS A 1 83 ? 23.581 -6.182 -17.120 1.00 66.06 83 HIS A O 1
ATOM 664 N N . LEU A 1 84 ? 22.482 -8.125 -17.353 1.00 70.12 84 LEU A N 1
ATOM 665 C CA . LEU A 1 84 ? 21.381 -7.762 -16.466 1.00 70.12 84 LEU A CA 1
ATOM 666 C C . LEU A 1 84 ? 21.748 -7.981 -14.983 1.00 70.12 84 LEU A C 1
ATOM 668 O O . LEU A 1 84 ? 22.320 -9.020 -14.639 1.00 70.12 84 LEU A O 1
ATOM 672 N N . PRO A 1 85 ? 21.394 -7.046 -14.078 1.00 78.25 85 PRO A N 1
ATOM 673 C CA . PRO A 1 85 ? 21.511 -7.253 -12.636 1.00 78.25 85 PRO A CA 1
ATOM 674 C C . PRO A 1 85 ? 20.755 -8.505 -12.179 1.00 78.25 85 PRO A C 1
ATOM 676 O O . PRO A 1 85 ? 19.703 -8.820 -12.728 1.00 78.25 85 PRO A O 1
ATOM 679 N N . GLY A 1 86 ? 21.202 -9.158 -11.099 1.00 81.19 86 GLY A N 1
ATOM 680 C CA . GLY A 1 86 ? 20.530 -10.352 -10.555 1.00 81.19 86 GLY A CA 1
ATOM 681 C C . GLY A 1 86 ? 19.057 -10.140 -10.164 1.00 81.19 86 GLY A C 1
ATOM 682 O O . GLY A 1 86 ? 18.292 -11.100 -10.104 1.00 81.19 86 GLY A O 1
ATOM 683 N N . TRP A 1 87 ? 18.638 -8.886 -9.951 1.00 84.50 87 TRP A N 1
ATOM 684 C CA . TRP A 1 87 ? 17.235 -8.514 -9.748 1.00 84.50 87 TRP A CA 1
ATOM 685 C C . TRP A 1 87 ? 16.370 -8.710 -11.009 1.00 84.50 87 TRP A C 1
ATOM 687 O O . TRP A 1 87 ? 15.190 -9.031 -10.891 1.00 84.50 87 TRP A O 1
ATOM 697 N N . HIS A 1 88 ? 16.943 -8.590 -12.207 1.00 84.38 88 HIS A N 1
ATOM 698 C CA . HIS A 1 88 ? 16.275 -8.775 -13.501 1.00 84.38 88 HIS A CA 1
ATOM 699 C C . HIS A 1 88 ? 16.418 -10.222 -13.997 1.00 84.38 88 HIS A C 1
ATOM 701 O O . HIS A 1 88 ? 16.860 -10.495 -15.110 1.00 84.38 88 HIS A O 1
ATOM 707 N N . ASN A 1 89 ? 16.060 -11.171 -13.135 1.00 88.50 89 ASN A N 1
ATOM 708 C CA . ASN A 1 89 ? 15.927 -12.580 -13.480 1.00 88.50 89 ASN A CA 1
ATOM 709 C C . ASN A 1 89 ? 14.452 -12.957 -13.353 1.00 88.50 89 ASN A C 1
ATOM 711 O O . ASN A 1 89 ? 13.871 -12.811 -12.281 1.00 88.50 89 ASN A O 1
ATOM 715 N N . TYR A 1 90 ? 13.850 -13.439 -14.439 1.00 88.31 90 TYR A N 1
ATOM 716 C CA . TYR A 1 90 ? 12.412 -13.692 -14.479 1.00 88.31 90 TYR A CA 1
ATOM 717 C C . TYR A 1 90 ? 11.959 -14.778 -13.493 1.00 88.31 90 TYR A C 1
ATOM 719 O O . TYR A 1 90 ? 10.988 -14.580 -12.769 1.00 88.31 90 TYR A O 1
ATOM 727 N N . THR A 1 91 ? 12.700 -15.883 -13.367 1.00 90.31 91 THR A N 1
ATOM 728 C CA . THR A 1 91 ? 12.401 -16.917 -12.363 1.00 90.31 91 THR A CA 1
ATOM 729 C C . THR A 1 91 ? 12.486 -16.348 -10.948 1.00 90.31 91 THR A C 1
ATOM 731 O O . THR A 1 91 ? 11.638 -16.642 -10.106 1.00 90.31 91 THR A O 1
ATOM 734 N N . PHE A 1 92 ? 13.484 -15.501 -10.681 1.00 91.94 92 PHE A N 1
ATOM 735 C CA . PHE A 1 92 ? 13.612 -14.826 -9.391 1.00 91.94 92 PHE A CA 1
ATOM 736 C C . PHE A 1 92 ? 12.472 -13.827 -9.144 1.00 91.94 92 PHE A C 1
ATOM 738 O O . PHE A 1 92 ? 11.958 -13.788 -8.028 1.00 91.94 92 PHE A O 1
ATOM 745 N N . LEU A 1 93 ? 12.034 -13.086 -10.170 1.00 92.69 93 LEU A N 1
ATOM 746 C CA . LEU A 1 9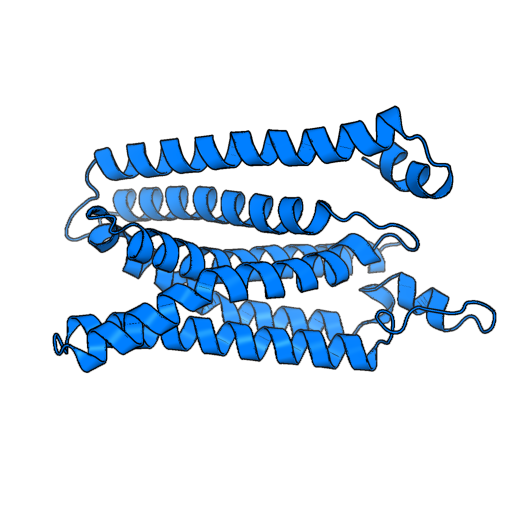3 ? 10.869 -12.198 -10.111 1.00 92.69 93 LEU A CA 1
ATOM 747 C C . LEU A 1 93 ? 9.605 -12.981 -9.747 1.00 92.69 93 LEU A C 1
ATOM 749 O O . LEU A 1 93 ? 8.931 -12.644 -8.781 1.00 92.69 93 LEU A O 1
ATOM 753 N N . VAL A 1 94 ? 9.310 -14.070 -10.461 1.00 94.00 94 VAL A N 1
ATOM 754 C CA . VAL A 1 94 ? 8.121 -14.896 -10.199 1.00 94.00 94 VAL A CA 1
ATOM 755 C C . VAL A 1 94 ? 8.138 -15.436 -8.766 1.00 94.00 94 VAL A C 1
ATOM 757 O O . VAL A 1 94 ? 7.141 -15.343 -8.050 1.00 94.00 94 VAL A O 1
ATOM 760 N N . VAL A 1 95 ? 9.280 -15.969 -8.318 1.00 95.56 95 VAL A N 1
ATOM 761 C CA . VAL A 1 95 ? 9.419 -16.523 -6.964 1.00 95.56 95 VAL A CA 1
ATOM 762 C C . VAL A 1 95 ? 9.280 -15.440 -5.894 1.00 95.56 95 VAL A C 1
ATOM 764 O O . VAL A 1 95 ? 8.591 -15.677 -4.899 1.00 95.56 95 VAL A O 1
ATOM 767 N N . ARG A 1 96 ? 9.899 -14.264 -6.064 1.00 95.56 96 ARG A N 1
ATOM 768 C CA . ARG A 1 96 ? 9.815 -13.191 -5.060 1.00 95.56 96 ARG A CA 1
ATOM 769 C C . ARG A 1 96 ? 8.439 -12.538 -5.025 1.00 95.56 96 ARG A C 1
ATOM 771 O O . ARG A 1 96 ? 7.976 -12.236 -3.933 1.00 95.56 96 ARG A O 1
ATOM 778 N N . GLU A 1 97 ? 7.764 -12.388 -6.162 1.00 96.00 97 GLU A N 1
ATOM 779 C CA . GLU A 1 97 ? 6.426 -11.800 -6.212 1.00 96.00 97 GLU A CA 1
ATOM 780 C C . GLU A 1 97 ? 5.393 -12.729 -5.577 1.00 96.00 97 GLU A C 1
ATOM 782 O O . GLU A 1 97 ? 4.669 -12.322 -4.670 1.00 96.00 97 GLU A O 1
ATOM 787 N N . ILE A 1 98 ? 5.387 -14.014 -5.949 1.00 97.38 98 ILE A N 1
ATOM 788 C CA . ILE A 1 98 ? 4.494 -15.002 -5.327 1.00 97.38 98 ILE A CA 1
ATOM 789 C C . ILE A 1 98 ? 4.842 -15.177 -3.844 1.00 97.38 98 ILE A C 1
ATOM 791 O O . ILE A 1 98 ? 3.957 -15.150 -2.988 1.00 97.38 98 ILE A O 1
ATOM 795 N N . GLY A 1 99 ? 6.125 -15.336 -3.514 1.00 97.88 99 GLY A N 1
ATOM 796 C CA . GLY A 1 99 ? 6.583 -15.515 -2.137 1.00 97.88 99 GLY A CA 1
ATOM 797 C C . GLY A 1 99 ? 6.273 -14.304 -1.258 1.00 97.88 99 GLY A C 1
ATOM 798 O O . GLY A 1 99 ? 5.694 -14.452 -0.182 1.00 97.88 99 GLY A O 1
ATOM 799 N N . GLY A 1 100 ? 6.595 -13.101 -1.728 1.00 97.69 100 GLY A N 1
ATOM 800 C CA . GLY A 1 100 ? 6.320 -11.846 -1.037 1.00 97.69 100 GLY A CA 1
ATOM 801 C C . GLY A 1 100 ? 4.826 -11.584 -0.881 1.00 97.69 100 GLY A C 1
ATOM 802 O O . GLY A 1 100 ? 4.398 -11.173 0.201 1.00 97.69 100 GLY A O 1
ATOM 803 N N . PHE A 1 101 ? 4.017 -11.911 -1.894 1.00 98.31 101 PHE A N 1
ATOM 804 C CA . PHE A 1 101 ? 2.561 -11.852 -1.803 1.00 98.31 101 PHE A CA 1
ATOM 805 C C . PHE A 1 101 ? 2.037 -12.792 -0.712 1.00 98.31 101 PHE A C 1
ATOM 807 O O . PHE A 1 101 ? 1.274 -12.365 0.154 1.00 98.31 101 PHE A O 1
ATOM 814 N N . LEU A 1 102 ? 2.457 -14.063 -0.708 1.00 98.25 102 LEU A N 1
ATOM 815 C CA . LEU A 1 102 ? 1.994 -15.060 0.266 1.00 98.25 102 LEU A CA 1
ATOM 816 C C . LEU A 1 102 ? 2.428 -14.723 1.696 1.00 98.25 102 LEU A C 1
ATOM 818 O O . LEU A 1 102 ? 1.630 -14.855 2.625 1.00 98.25 102 LEU A O 1
ATOM 822 N N . VAL A 1 103 ? 3.664 -14.250 1.880 1.00 98.12 103 VAL A N 1
ATOM 823 C CA . VAL A 1 103 ? 4.159 -13.779 3.18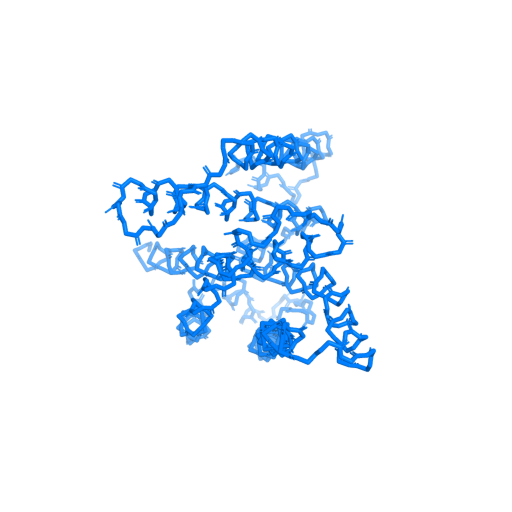0 1.00 98.12 103 VAL A CA 1
ATOM 824 C C . VAL A 1 103 ? 3.323 -12.594 3.659 1.00 98.12 103 VAL A C 1
ATOM 826 O O . VAL A 1 103 ? 2.813 -12.614 4.781 1.00 98.12 103 VAL A O 1
ATOM 829 N N . THR A 1 104 ? 3.115 -11.595 2.800 1.00 98.06 104 THR A N 1
ATOM 830 C CA . THR A 1 104 ? 2.327 -10.400 3.126 1.00 98.06 104 THR A CA 1
ATOM 831 C C . THR A 1 104 ? 0.881 -10.750 3.454 1.00 98.06 104 THR A C 1
ATOM 833 O O . THR A 1 104 ? 0.367 -10.342 4.498 1.00 98.06 104 THR A O 1
ATOM 836 N N . PHE A 1 105 ? 0.245 -11.584 2.630 1.00 98.00 105 PHE A N 1
ATOM 837 C CA . PHE A 1 105 ? -1.089 -12.111 2.887 1.00 98.00 105 PHE A CA 1
ATOM 838 C C . PHE A 1 105 ? -1.151 -12.858 4.222 1.00 98.00 105 PHE A C 1
ATOM 840 O O . PHE A 1 105 ? -2.088 -12.650 4.989 1.00 98.00 105 PHE A O 1
ATOM 847 N N . GLY A 1 106 ? -0.141 -13.672 4.540 1.00 97.88 106 GLY A N 1
ATOM 848 C CA . GLY A 1 106 ? -0.024 -14.373 5.816 1.00 97.88 106 GLY A CA 1
ATOM 849 C C . GLY A 1 106 ? -0.023 -13.417 7.009 1.00 97.88 106 GLY A C 1
ATOM 850 O O . GLY A 1 106 ? -0.827 -13.584 7.927 1.00 97.88 106 GLY A O 1
ATOM 851 N N . PHE A 1 107 ? 0.810 -12.374 6.987 1.00 98.25 107 PHE A N 1
ATOM 852 C CA . PHE A 1 107 ? 0.830 -11.351 8.040 1.00 98.25 107 PHE A CA 1
ATOM 853 C C . PHE A 1 107 ? -0.496 -10.589 8.143 1.00 98.25 107 PHE A C 1
ATOM 855 O O . PHE A 1 107 ? -1.015 -10.406 9.246 1.00 98.25 107 PHE A O 1
ATOM 862 N N . CYS A 1 108 ? -1.079 -10.192 7.011 1.00 97.75 108 CYS A N 1
ATOM 863 C CA . CYS A 1 108 ? -2.371 -9.512 6.968 1.00 97.75 108 CYS A CA 1
ATOM 864 C C . CYS A 1 108 ? -3.506 -10.387 7.520 1.00 97.75 108 CYS A C 1
ATOM 866 O O . CYS A 1 108 ? -4.311 -9.931 8.335 1.00 97.75 108 CYS A O 1
ATOM 868 N N . TYR A 1 109 ? -3.532 -11.664 7.143 1.00 97.50 109 TYR A N 1
ATOM 869 C CA . TYR A 1 109 ? -4.480 -12.648 7.648 1.00 97.50 109 TYR A CA 1
ATOM 870 C C . TYR A 1 109 ? -4.326 -12.857 9.151 1.00 97.50 109 TYR A C 1
ATOM 872 O O . TYR A 1 109 ? -5.316 -12.823 9.885 1.00 97.50 109 TYR A O 1
ATOM 880 N N . LEU A 1 110 ? -3.090 -13.031 9.628 1.00 97.56 110 LEU A N 1
ATOM 881 C CA . LEU A 1 110 ? -2.802 -13.164 11.052 1.00 97.56 110 LEU A CA 1
ATOM 882 C C . LEU A 1 110 ? -3.243 -11.922 11.824 1.00 97.56 110 LEU A C 1
ATOM 884 O O . LEU A 1 110 ? -3.852 -12.071 12.878 1.00 97.56 110 LEU A O 1
ATOM 888 N N . PHE A 1 111 ? -3.015 -10.718 11.295 1.00 97.62 111 PHE A N 1
ATOM 889 C CA . PHE A 1 111 ? -3.485 -9.481 11.914 1.00 97.62 111 PHE A CA 1
ATOM 890 C C . PHE A 1 111 ? -5.008 -9.468 12.073 1.00 97.62 111 PHE A C 1
ATOM 892 O O . PHE A 1 111 ? -5.499 -9.277 13.184 1.00 97.62 111 PHE A O 1
ATOM 899 N N . VAL A 1 112 ? -5.766 -9.724 11.001 1.00 96.69 112 VAL A N 1
ATOM 900 C CA . VAL A 1 112 ? -7.240 -9.700 11.048 1.00 96.69 112 VAL A CA 1
ATOM 901 C C . VAL A 1 112 ? -7.788 -10.809 11.954 1.00 96.69 112 VAL A C 1
ATOM 903 O O . VAL A 1 112 ? -8.706 -10.576 12.746 1.00 96.69 112 VAL A O 1
ATOM 906 N N . LYS A 1 113 ? -7.194 -12.006 11.896 1.00 96.12 113 LYS A N 1
ATOM 907 C CA . LYS A 1 113 ? -7.557 -13.138 12.756 1.00 96.12 113 LYS A CA 1
ATOM 908 C C . LYS A 1 113 ? -7.303 -12.829 14.233 1.00 96.12 113 LYS A C 1
ATOM 910 O O . LYS A 1 113 ? -8.194 -13.033 15.056 1.00 96.12 113 LYS A O 1
ATOM 915 N N . LEU A 1 114 ? -6.114 -12.328 14.568 1.00 95.94 114 LEU A N 1
ATOM 916 C CA . LEU A 1 114 ? -5.730 -11.998 15.942 1.00 95.94 114 LEU A CA 1
ATOM 917 C C . LEU A 1 114 ? -6.493 -10.785 16.473 1.00 95.94 114 LEU A C 1
ATOM 919 O O . LEU A 1 114 ? -6.846 -10.786 17.648 1.00 95.94 114 LEU A O 1
ATOM 923 N N . GLN A 1 115 ? -6.822 -9.804 15.625 1.00 94.25 115 GLN A N 1
ATOM 924 C CA . GLN A 1 115 ? -7.689 -8.686 16.001 1.00 94.25 115 GLN A CA 1
ATOM 925 C C . GLN A 1 115 ? -9.022 -9.217 16.532 1.00 94.25 115 GLN A C 1
ATOM 927 O O . GLN A 1 115 ? -9.418 -8.879 17.645 1.00 94.25 115 GLN A O 1
ATOM 932 N N . ARG A 1 116 ? -9.667 -10.121 15.784 1.00 93.44 116 ARG A N 1
ATOM 933 C CA . ARG A 1 116 ? -10.929 -10.745 16.201 1.00 93.44 116 ARG A CA 1
ATOM 934 C C . ARG A 1 116 ? -10.779 -11.578 17.476 1.00 93.44 116 ARG A C 1
ATOM 936 O O . ARG A 1 116 ? -11.653 -11.543 18.331 1.00 93.44 116 ARG A O 1
ATOM 943 N N . GLN A 1 117 ? -9.688 -12.329 17.617 1.00 93.25 117 GLN A N 1
ATOM 944 C CA . GLN A 1 117 ? -9.449 -13.137 18.817 1.00 93.25 117 GLN A CA 1
ATOM 945 C C . GLN A 1 117 ? -9.216 -12.271 20.059 1.00 93.25 117 GLN A C 1
ATOM 947 O O . GLN A 1 117 ? -9.766 -12.580 21.108 1.00 93.25 117 GLN A O 1
ATOM 952 N N . SER A 1 118 ? -8.485 -11.161 19.928 1.00 91.75 118 SER A N 1
ATOM 953 C CA . SER A 1 118 ? -8.209 -10.221 21.024 1.00 91.75 118 SER A CA 1
ATOM 954 C C . SER A 1 118 ? -9.454 -9.498 21.554 1.00 91.75 118 SER A C 1
ATOM 956 O O . SER A 1 118 ? -9.414 -8.903 22.625 1.00 91.75 118 SER A O 1
ATOM 958 N N . GLU A 1 119 ? -10.561 -9.518 20.809 1.00 89.62 119 GLU A N 1
ATOM 959 C CA . GLU A 1 119 ? -11.847 -8.969 21.259 1.00 89.62 119 GLU A CA 1
ATOM 960 C C . GLU A 1 119 ? -12.629 -9.954 22.129 1.00 89.62 119 GLU A C 1
ATOM 962 O O . GLU A 1 119 ? -13.423 -9.531 22.964 1.00 89.62 119 GLU A O 1
ATOM 967 N N . ILE A 1 120 ? -12.415 -11.254 21.918 1.00 92.62 120 ILE A N 1
ATOM 968 C CA . ILE A 1 120 ? -13.086 -12.332 22.651 1.00 92.62 120 ILE A CA 1
ATOM 969 C C . ILE A 1 120 ? -12.253 -12.725 23.874 1.00 92.62 120 ILE A C 1
ATOM 971 O O . ILE A 1 120 ? -12.790 -12.900 24.963 1.00 92.62 120 ILE A O 1
ATOM 975 N N . ASP A 1 121 ? -10.941 -12.863 23.685 1.00 92.06 121 ASP A N 1
ATOM 976 C CA . ASP A 1 121 ? -9.980 -13.220 24.719 1.00 92.06 121 ASP A CA 1
ATOM 977 C C . ASP A 1 121 ? -9.171 -11.986 25.138 1.00 92.06 121 ASP A C 1
ATOM 979 O O . ASP A 1 121 ? -8.246 -11.537 24.453 1.00 92.06 121 ASP A O 1
ATOM 983 N N . THR A 1 122 ? -9.528 -11.437 26.297 1.00 90.44 122 THR A N 1
ATOM 984 C CA . THR A 1 122 ? -8.868 -10.271 26.896 1.00 90.44 122 THR A CA 1
ATOM 985 C C . THR A 1 122 ? -7.621 -10.636 27.706 1.00 90.44 122 THR A C 1
ATOM 987 O O . THR A 1 122 ? -7.071 -9.777 28.395 1.00 90.44 122 THR A O 1
ATOM 990 N N . SER A 1 123 ? -7.159 -11.889 27.655 1.00 93.75 123 SER A N 1
ATOM 991 C CA . SER A 1 123 ? -5.962 -12.315 28.373 1.00 93.75 123 SER A CA 1
ATOM 992 C C . SER A 1 123 ? -4.701 -11.590 27.882 1.00 93.75 123 SER A C 1
ATOM 994 O O . SER A 1 123 ? -4.513 -11.308 26.693 1.00 93.75 123 SER A O 1
ATOM 996 N N . GLU A 1 124 ? -3.787 -11.312 28.814 1.00 93.25 124 GLU A N 1
ATOM 997 C CA . GLU A 1 124 ? -2.486 -10.690 28.530 1.00 93.25 124 GLU A CA 1
ATOM 998 C C . GLU A 1 124 ? -1.709 -11.380 27.387 1.00 93.25 124 GLU A C 1
ATOM 1000 O O . GLU A 1 124 ? -1.210 -10.682 26.496 1.00 93.25 124 GLU A O 1
ATOM 1005 N N . PRO A 1 125 ? -1.611 -12.726 27.326 1.00 93.50 125 PRO A N 1
ATOM 1006 C CA . PRO A 1 125 ? -0.916 -13.402 26.233 1.00 93.50 125 PRO A CA 1
ATOM 1007 C C . PRO A 1 125 ? -1.550 -13.153 24.859 1.00 93.50 125 PRO A C 1
ATOM 1009 O O . PRO A 1 125 ? -0.820 -12.954 23.884 1.00 93.50 125 PRO A O 1
ATOM 1012 N N . ALA A 1 126 ? -2.884 -13.135 24.765 1.00 92.75 126 ALA A N 1
ATOM 1013 C CA . ALA A 1 126 ? -3.596 -12.895 23.511 1.00 92.75 126 ALA A CA 1
ATOM 1014 C C . ALA A 1 126 ? -3.374 -11.460 23.005 1.00 92.75 126 ALA A C 1
ATOM 1016 O O . ALA A 1 126 ? -3.009 -11.257 21.843 1.00 92.75 126 ALA A O 1
ATOM 1017 N N . GLN A 1 127 ? -3.475 -10.471 23.900 1.00 92.38 127 GLN A N 1
ATOM 1018 C CA . GLN A 1 127 ? -3.220 -9.061 23.583 1.00 92.38 127 GLN A CA 1
ATOM 1019 C C . GLN A 1 127 ? -1.770 -8.818 23.146 1.00 92.38 127 GLN A C 1
ATOM 1021 O O . GLN A 1 127 ? -1.513 -8.089 22.186 1.00 92.38 127 GLN A O 1
ATOM 1026 N N . ARG A 1 128 ? -0.800 -9.458 23.814 1.00 94.06 128 ARG A N 1
ATOM 1027 C CA . ARG A 1 128 ? 0.623 -9.378 23.444 1.00 94.06 128 ARG A CA 1
ATOM 1028 C C . ARG A 1 128 ? 0.879 -9.934 22.047 1.00 94.06 128 ARG A C 1
ATOM 1030 O O . ARG A 1 128 ? 1.575 -9.293 21.264 1.00 94.06 128 ARG A O 1
ATOM 1037 N N . ARG A 1 129 ? 0.295 -11.089 21.710 1.00 94.69 129 ARG A N 1
ATOM 1038 C CA . ARG A 1 129 ? 0.417 -11.689 20.370 1.00 94.69 129 ARG A CA 1
ATOM 1039 C C . ARG A 1 129 ? -0.146 -10.771 19.290 1.00 94.69 129 ARG A C 1
ATOM 1041 O O . ARG A 1 129 ? 0.534 -10.534 18.295 1.00 94.69 129 ARG A O 1
ATOM 1048 N N . PHE A 1 130 ? -1.345 -10.225 19.501 1.00 96.19 130 PHE A N 1
ATOM 1049 C CA . PHE A 1 130 ? -1.948 -9.290 18.552 1.00 96.19 130 PHE A CA 1
ATOM 1050 C C . PHE A 1 130 ? -1.085 -8.037 18.364 1.00 96.19 130 PHE A C 1
ATOM 1052 O O . PHE A 1 130 ? -0.789 -7.669 17.229 1.00 96.19 130 PHE A O 1
ATOM 1059 N N . ARG A 1 131 ? -0.600 -7.436 19.457 1.00 95.19 131 ARG A N 1
ATOM 1060 C CA . ARG A 1 131 ? 0.273 -6.257 19.401 1.00 95.19 131 ARG A CA 1
ATOM 1061 C C . ARG A 1 131 ? 1.568 -6.521 18.630 1.00 95.19 131 ARG A C 1
ATOM 1063 O O . ARG A 1 131 ? 1.970 -5.680 17.834 1.00 95.19 131 ARG A O 1
ATOM 1070 N N . ASN A 1 132 ? 2.201 -7.677 18.830 1.00 96.00 132 ASN A N 1
ATOM 1071 C CA . ASN A 1 132 ? 3.435 -8.029 18.122 1.00 96.00 132 ASN A CA 1
ATOM 1072 C C . ASN A 1 132 ? 3.213 -8.138 16.608 1.00 96.00 132 ASN A C 1
ATOM 1074 O O . ASN A 1 132 ? 4.028 -7.642 15.836 1.00 96.00 132 ASN A O 1
ATOM 1078 N N . VAL A 1 133 ? 2.092 -8.728 16.182 1.00 97.19 133 VAL A N 1
ATOM 1079 C CA . VAL A 1 133 ? 1.732 -8.781 14.757 1.00 97.19 133 VAL A CA 1
ATOM 1080 C C . VAL A 1 133 ? 1.343 -7.398 14.235 1.00 97.19 133 VAL A C 1
ATOM 1082 O O . VAL A 1 133 ? 1.757 -7.021 13.148 1.00 97.19 133 VAL A O 1
ATOM 1085 N N . ALA A 1 134 ? 0.614 -6.591 15.007 1.00 96.81 134 ALA A N 1
ATOM 1086 C CA . ALA A 1 134 ? 0.292 -5.219 14.617 1.00 96.81 134 ALA A CA 1
ATOM 1087 C C . ALA A 1 134 ? 1.552 -4.366 14.388 1.00 96.81 134 ALA A C 1
ATOM 1089 O O . ALA A 1 134 ? 1.591 -3.581 13.443 1.00 96.81 134 ALA A O 1
ATOM 1090 N N . LEU A 1 135 ? 2.592 -4.557 15.208 1.00 97.75 135 LEU A N 1
ATOM 1091 C CA . LEU A 1 135 ? 3.886 -3.886 15.062 1.00 97.75 135 LEU A CA 1
ATOM 1092 C C . LEU A 1 135 ? 4.643 -4.307 13.799 1.00 97.75 135 LEU A C 1
ATOM 1094 O O . LEU A 1 135 ? 5.401 -3.499 13.271 1.00 97.75 135 LEU A O 1
ATOM 1098 N N . SER A 1 136 ? 4.446 -5.529 13.295 1.00 97.81 136 SER A N 1
ATOM 1099 C CA . SER A 1 136 ? 5.126 -5.984 12.078 1.00 97.81 136 SER A CA 1
ATOM 1100 C C . SER A 1 136 ? 4.479 -5.456 10.793 1.00 97.81 136 SER A C 1
ATOM 1102 O O . SER A 1 136 ? 5.160 -5.364 9.775 1.00 97.81 136 SER A O 1
ATOM 1104 N N . ILE A 1 137 ? 3.192 -5.080 10.815 1.00 98.12 137 ILE A N 1
ATOM 1105 C CA . ILE A 1 137 ? 2.448 -4.668 9.609 1.00 98.12 137 ILE A CA 1
ATOM 1106 C C . ILE A 1 137 ? 3.087 -3.485 8.857 1.00 98.12 137 ILE A C 1
ATOM 1108 O O . ILE A 1 137 ? 3.216 -3.600 7.640 1.00 98.12 137 ILE A O 1
ATOM 1112 N N . PRO A 1 138 ? 3.538 -2.387 9.500 1.00 97.69 138 PRO A N 1
ATOM 1113 C CA . PRO A 1 138 ? 4.222 -1.305 8.786 1.00 97.69 138 PRO A CA 1
ATOM 1114 C C . PRO A 1 138 ? 5.480 -1.759 8.039 1.00 97.69 138 PRO A C 1
ATOM 1116 O O . PRO A 1 138 ? 5.708 -1.328 6.914 1.00 97.69 138 PRO A O 1
ATOM 1119 N N . PHE A 1 139 ? 6.264 -2.668 8.624 1.00 97.38 139 PHE A N 1
ATOM 1120 C CA . PHE A 1 139 ? 7.469 -3.195 7.980 1.00 97.38 139 PHE A CA 1
ATOM 1121 C C . PHE A 1 139 ? 7.122 -4.063 6.776 1.00 97.38 139 PHE A C 1
ATOM 1123 O O . PHE A 1 139 ? 7.709 -3.895 5.714 1.00 97.38 139 PHE A O 1
ATOM 1130 N N . VAL A 1 140 ? 6.130 -4.944 6.921 1.00 97.69 140 VAL A N 1
ATOM 1131 C CA . VAL A 1 140 ? 5.631 -5.767 5.812 1.00 97.69 140 VAL A CA 1
ATOM 1132 C C . VAL A 1 140 ? 5.109 -4.879 4.680 1.00 97.69 140 VAL A C 1
ATOM 1134 O O . VAL A 1 140 ? 5.467 -5.100 3.529 1.00 97.69 140 VAL A O 1
ATOM 1137 N N . TYR A 1 141 ? 4.333 -3.839 5.005 1.00 97.69 141 TYR A N 1
ATOM 1138 C CA . TYR A 1 141 ? 3.797 -2.890 4.028 1.00 97.69 141 TYR A CA 1
ATOM 1139 C C . TYR A 1 141 ? 4.903 -2.176 3.245 1.00 97.69 141 TYR A C 1
ATOM 1141 O O . TYR A 1 141 ? 4.851 -2.131 2.021 1.00 97.69 141 TYR A O 1
ATOM 1149 N N . VAL A 1 142 ? 5.920 -1.651 3.937 1.00 96.94 142 VAL A N 1
ATOM 1150 C CA . VAL A 1 142 ? 7.022 -0.923 3.292 1.00 96.94 142 VAL A CA 1
ATOM 1151 C C . VAL A 1 142 ? 7.898 -1.859 2.464 1.00 96.94 142 VAL A C 1
ATOM 1153 O O . VAL A 1 142 ? 8.218 -1.524 1.328 1.00 96.94 142 VAL A O 1
ATOM 1156 N N . LEU A 1 143 ? 8.275 -3.027 2.995 1.00 96.88 143 LEU A N 1
ATOM 1157 C CA . LEU A 1 143 ? 9.136 -3.976 2.281 1.00 96.88 143 LEU A CA 1
ATOM 1158 C C . LEU A 1 143 ? 8.449 -4.520 1.027 1.00 96.88 143 LEU A C 1
ATOM 1160 O O . LEU A 1 143 ? 9.037 -4.497 -0.052 1.00 96.88 143 LEU A O 1
ATOM 1164 N N . TYR A 1 144 ? 7.196 -4.958 1.155 1.00 97.44 144 TYR A N 1
ATOM 1165 C CA . TYR A 1 144 ? 6.443 -5.486 0.024 1.00 97.44 144 TYR A CA 1
ATOM 1166 C C . TYR A 1 144 ? 6.068 -4.385 -0.974 1.00 97.44 144 TYR A C 1
ATOM 1168 O O . TYR A 1 144 ? 6.278 -4.556 -2.169 1.00 97.44 144 TYR A O 1
ATOM 1176 N N . GLY A 1 145 ? 5.609 -3.222 -0.499 1.00 96.69 145 GLY A N 1
ATOM 1177 C CA . GLY A 1 145 ? 5.310 -2.074 -1.359 1.00 96.69 145 GLY A CA 1
ATOM 1178 C C . GLY A 1 145 ? 6.533 -1.574 -2.131 1.00 96.69 145 GLY A C 1
ATOM 1179 O O . GLY A 1 145 ? 6.417 -1.219 -3.295 1.00 96.69 145 GLY A O 1
ATOM 1180 N N . THR A 1 146 ? 7.724 -1.618 -1.526 1.00 95.69 146 THR A N 1
ATOM 1181 C CA . THR A 1 146 ? 8.983 -1.280 -2.215 1.00 95.69 146 THR A CA 1
ATOM 1182 C C . THR A 1 146 ? 9.304 -2.267 -3.332 1.00 95.69 146 THR A C 1
ATOM 1184 O O . THR A 1 146 ? 9.661 -1.844 -4.428 1.00 95.69 146 THR A O 1
ATOM 1187 N N . MET A 1 147 ? 9.146 -3.567 -3.075 1.00 95.50 147 MET A N 1
ATOM 1188 C CA . MET A 1 147 ? 9.354 -4.606 -4.086 1.00 95.50 147 MET A CA 1
ATOM 1189 C C . MET A 1 147 ? 8.389 -4.429 -5.267 1.00 95.50 147 MET A C 1
ATOM 1191 O O . MET A 1 147 ? 8.835 -4.351 -6.409 1.00 95.50 147 MET A O 1
ATOM 1195 N N . VAL A 1 148 ? 7.097 -4.236 -4.979 1.00 96.19 148 VAL A N 1
ATOM 1196 C CA . VAL A 1 14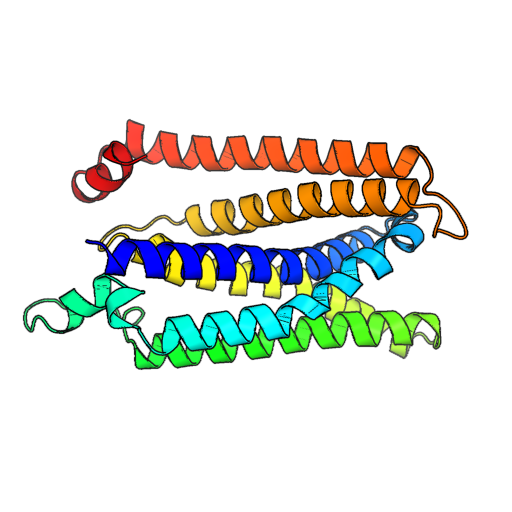8 ? 6.059 -3.991 -5.991 1.00 96.19 148 VAL A CA 1
ATOM 1197 C C . VAL A 1 148 ? 6.340 -2.712 -6.791 1.00 96.19 148 VAL A C 1
ATOM 1199 O O . VAL A 1 148 ? 6.156 -2.705 -8.007 1.00 96.19 148 VAL A O 1
ATOM 1202 N N . ALA A 1 149 ? 6.816 -1.641 -6.146 1.00 95.12 149 ALA A N 1
ATOM 1203 C CA . ALA A 1 149 ? 7.185 -0.393 -6.820 1.00 95.12 149 ALA A CA 1
ATOM 1204 C C . ALA A 1 149 ? 8.306 -0.582 -7.833 1.00 95.12 149 ALA A C 1
ATOM 1206 O O . ALA A 1 149 ? 8.263 -0.037 -8.938 1.00 95.12 149 ALA A O 1
ATOM 1207 N N . TRP A 1 150 ? 9.330 -1.334 -7.441 1.00 92.38 150 TRP A N 1
ATOM 1208 C CA . TRP A 1 150 ? 10.455 -1.607 -8.313 1.00 92.38 150 TRP A CA 1
ATOM 1209 C C . TRP A 1 150 ? 10.019 -2.466 -9.491 1.00 92.38 150 TRP A C 1
ATOM 1211 O O . TRP A 1 150 ? 10.270 -2.090 -10.633 1.00 92.38 150 TRP A O 1
ATOM 1221 N N . ASP A 1 151 ? 9.298 -3.550 -9.228 1.00 92.38 151 ASP A N 1
ATOM 1222 C CA . ASP A 1 151 ? 8.987 -4.548 -10.243 1.00 92.38 151 ASP A CA 1
ATOM 1223 C C . ASP A 1 151 ? 7.912 -4.096 -11.226 1.00 92.38 151 ASP A C 1
ATOM 1225 O O . ASP A 1 151 ? 8.128 -4.192 -12.430 1.00 92.38 151 ASP A O 1
ATOM 1229 N N . PHE A 1 152 ? 6.789 -3.554 -10.755 1.00 92.19 152 PHE A N 1
ATOM 1230 C CA . PHE A 1 152 ? 5.645 -3.251 -11.624 1.00 92.19 152 PHE A CA 1
ATOM 1231 C C . PHE A 1 152 ? 5.633 -1.841 -12.202 1.00 92.19 152 PHE A C 1
ATOM 1233 O O . PHE A 1 152 ? 4.875 -1.586 -13.133 1.00 92.19 152 PHE A O 1
ATOM 1240 N N . GLU A 1 153 ? 6.440 -0.923 -11.671 1.00 90.88 153 GLU A N 1
ATOM 1241 C CA . GLU A 1 153 ? 6.463 0.456 -12.162 1.00 90.88 153 GLU A CA 1
ATOM 1242 C C . GLU A 1 153 ? 7.862 0.911 -12.575 1.00 90.88 153 GLU A C 1
ATOM 1244 O O . GLU A 1 153 ? 8.031 1.397 -13.691 1.00 90.88 153 GLU A O 1
ATOM 1249 N N . MET A 1 154 ? 8.884 0.724 -11.732 1.00 88.69 154 MET A N 1
ATOM 1250 C CA . MET A 1 154 ? 10.238 1.180 -12.068 1.00 88.69 154 MET A CA 1
ATOM 1251 C C . MET A 1 154 ? 10.818 0.411 -13.260 1.00 88.69 154 MET A C 1
ATOM 1253 O O . MET A 1 154 ? 11.354 1.034 -14.172 1.00 88.69 154 MET A O 1
ATOM 1257 N N . THR A 1 155 ? 10.643 -0.916 -13.315 1.00 87.00 155 THR A N 1
ATOM 1258 C CA . THR A 1 155 ? 11.176 -1.717 -14.431 1.00 87.00 155 THR A CA 1
ATOM 1259 C C . THR A 1 155 ? 10.427 -1.554 -15.760 1.00 87.00 155 THR A C 1
ATOM 1261 O O . THR A 1 155 ? 10.915 -2.031 -16.787 1.00 87.00 155 THR A O 1
ATOM 1264 N N . LEU A 1 156 ? 9.291 -0.839 -15.790 1.00 83.75 156 LEU A N 1
ATOM 1265 C CA . LEU A 1 156 ? 8.622 -0.482 -17.049 1.00 83.75 156 LEU A CA 1
ATOM 1266 C C . LEU A 1 156 ? 9.493 0.431 -17.916 1.00 83.75 156 LEU A C 1
ATOM 1268 O O . LEU A 1 156 ? 9.381 0.415 -19.141 1.00 83.75 156 LEU A O 1
ATOM 1272 N N . GLN A 1 157 ? 10.375 1.210 -17.286 1.00 79.75 157 GLN A N 1
ATOM 1273 C CA . GLN A 1 157 ? 11.394 1.975 -17.981 1.00 79.75 157 GLN A CA 1
ATOM 1274 C C . GLN A 1 157 ? 12.768 1.370 -17.702 1.00 79.75 157 GLN A C 1
ATOM 1276 O O . GLN A 1 157 ? 13.350 1.546 -16.633 1.00 79.75 157 GLN A O 1
ATOM 1281 N N . ALA A 1 158 ? 13.298 0.655 -18.693 1.00 75.00 158 ALA A N 1
ATOM 1282 C CA . ALA A 1 158 ? 14.625 0.064 -18.606 1.00 75.00 158 ALA A CA 1
ATOM 1283 C C . ALA A 1 158 ? 15.698 1.143 -18.372 1.00 75.00 158 ALA A C 1
ATOM 1285 O O . ALA A 1 158 ? 15.669 2.202 -18.995 1.00 75.00 158 ALA A O 1
ATOM 1286 N N . GLY A 1 159 ? 16.642 0.857 -17.472 1.00 75.94 159 GLY A N 1
ATOM 1287 C CA . GLY A 1 159 ? 17.748 1.756 -17.121 1.00 75.94 159 GLY A CA 1
ATOM 1288 C C . GLY A 1 159 ? 17.401 2.842 -16.100 1.00 75.94 159 GLY A C 1
ATOM 1289 O O . GLY A 1 159 ? 18.310 3.489 -15.590 1.00 75.94 159 GLY A O 1
ATOM 1290 N N . TRP A 1 160 ? 16.122 3.017 -15.755 1.00 81.25 160 TRP A N 1
ATOM 1291 C CA . TRP A 1 160 ? 15.712 4.031 -14.793 1.00 81.25 160 TRP A CA 1
ATOM 1292 C C . TRP A 1 160 ? 15.714 3.512 -13.350 1.00 81.25 160 TRP A C 1
ATOM 1294 O O . TRP A 1 160 ? 15.181 2.441 -13.047 1.00 81.25 160 TRP A O 1
ATOM 1304 N N . HIS A 1 161 ? 16.262 4.315 -12.435 1.00 83.38 161 HIS A N 1
ATOM 1305 C CA . HIS A 1 161 ? 16.323 3.995 -11.013 1.00 83.38 161 HIS A CA 1
ATOM 1306 C C . HIS A 1 161 ? 16.049 5.225 -10.146 1.00 83.38 161 HIS A C 1
ATOM 1308 O O . HIS A 1 161 ? 16.524 6.325 -10.415 1.00 83.38 161 HIS A O 1
ATOM 1314 N N . SER A 1 162 ? 15.307 5.048 -9.052 1.00 85.31 162 SER A N 1
ATOM 1315 C CA . SER A 1 162 ? 15.097 6.118 -8.076 1.00 85.31 162 SER A CA 1
ATOM 1316 C C . SER A 1 162 ? 14.873 5.567 -6.673 1.00 85.31 162 SER A C 1
ATOM 1318 O O . SER A 1 162 ? 13.949 4.793 -6.422 1.00 85.31 162 SER A O 1
ATOM 1320 N N . ALA A 1 163 ? 15.708 6.014 -5.731 1.00 84.25 163 ALA A N 1
ATOM 1321 C CA . ALA A 1 163 ? 15.632 5.590 -4.335 1.00 84.25 163 ALA A CA 1
ATOM 1322 C C . ALA A 1 163 ? 14.334 6.047 -3.641 1.00 84.25 163 ALA A C 1
ATOM 1324 O O . ALA A 1 163 ? 13.824 5.348 -2.769 1.00 84.25 163 ALA A O 1
ATOM 1325 N N . SER A 1 164 ? 13.783 7.204 -4.024 1.00 89.69 164 SER A N 1
ATOM 1326 C CA . SER A 1 164 ? 12.565 7.761 -3.421 1.00 89.69 164 SER A CA 1
ATOM 1327 C C . SER A 1 164 ? 11.274 7.237 -4.051 1.00 89.69 164 SER A C 1
ATOM 1329 O O . SER A 1 164 ? 10.203 7.435 -3.475 1.00 89.69 164 SER A O 1
ATOM 1331 N N . TYR A 1 165 ? 11.348 6.555 -5.201 1.00 91.00 165 TYR A N 1
ATOM 1332 C CA . TYR A 1 165 ? 10.153 6.174 -5.952 1.00 91.00 165 TYR A CA 1
ATOM 1333 C C . TYR A 1 165 ? 9.266 5.169 -5.228 1.00 91.00 165 TYR A C 1
ATOM 1335 O O . TYR A 1 165 ? 8.048 5.312 -5.226 1.00 91.00 165 TYR A O 1
ATOM 1343 N N . ALA A 1 166 ? 9.866 4.190 -4.554 1.00 93.56 166 ALA A N 1
ATOM 1344 C CA . ALA A 1 166 ? 9.110 3.232 -3.757 1.00 93.56 166 ALA A CA 1
ATOM 1345 C C . ALA A 1 166 ? 8.236 3.935 -2.711 1.00 93.56 166 ALA A C 1
ATOM 1347 O O . ALA A 1 166 ? 7.036 3.674 -2.622 1.00 93.56 166 ALA A O 1
ATOM 1348 N N . ALA A 1 167 ? 8.827 4.885 -1.980 1.00 93.50 167 ALA A N 1
ATOM 1349 C CA . ALA A 1 167 ? 8.117 5.674 -0.984 1.00 93.50 167 ALA A CA 1
ATOM 1350 C C . ALA A 1 167 ? 6.994 6.508 -1.596 1.00 93.50 167 ALA A C 1
ATOM 1352 O O . ALA A 1 167 ? 5.894 6.526 -1.049 1.00 93.50 167 ALA A O 1
ATOM 1353 N N . TYR A 1 168 ? 7.245 7.128 -2.750 1.00 94.50 168 TYR A N 1
ATOM 1354 C CA . TYR A 1 168 ? 6.219 7.831 -3.510 1.00 94.50 168 TYR A CA 1
ATOM 1355 C C . TYR A 1 168 ? 5.054 6.905 -3.900 1.00 94.50 168 TYR A C 1
ATOM 1357 O O . TYR A 1 168 ? 3.892 7.250 -3.677 1.00 94.50 168 TYR A O 1
ATOM 1365 N N . GLN A 1 169 ? 5.341 5.707 -4.415 1.00 94.81 169 GLN A N 1
ATOM 1366 C CA . GLN A 1 169 ? 4.330 4.780 -4.919 1.00 94.81 169 GLN A CA 1
ATOM 1367 C C . GLN A 1 169 ? 3.421 4.246 -3.806 1.00 94.81 169 GLN A C 1
ATOM 1369 O O . GLN A 1 169 ? 2.197 4.401 -3.877 1.00 94.81 169 GLN A O 1
ATOM 1374 N N . PHE A 1 170 ? 3.979 3.637 -2.752 1.00 93.50 170 PHE A N 1
ATOM 1375 C CA . PHE A 1 170 ? 3.141 3.056 -1.699 1.00 93.50 170 PHE A CA 1
ATOM 1376 C C . PHE A 1 170 ? 2.415 4.135 -0.882 1.00 93.50 170 PHE A C 1
ATOM 1378 O O . PHE A 1 170 ? 1.350 3.869 -0.323 1.00 93.50 170 PHE A O 1
ATOM 1385 N N . GLN A 1 171 ? 2.954 5.356 -0.801 1.00 95.56 171 GLN A N 1
ATOM 1386 C CA . GLN A 1 171 ? 2.285 6.485 -0.154 1.00 95.56 171 GLN A CA 1
ATOM 1387 C C . GLN A 1 171 ? 1.115 6.994 -1.006 1.00 95.56 171 GLN A C 1
ATOM 1389 O O . GLN A 1 171 ? 0.018 7.175 -0.471 1.00 95.56 171 GLN A O 1
ATOM 1394 N N . SER A 1 172 ? 1.314 7.149 -2.320 1.00 95.94 172 SER A N 1
ATOM 1395 C CA . SER A 1 172 ? 0.260 7.522 -3.277 1.00 95.94 172 SER A CA 1
ATOM 1396 C C . SER A 1 172 ? -0.903 6.533 -3.230 1.00 95.94 172 SER A C 1
ATOM 1398 O O . SER A 1 172 ? -2.070 6.911 -3.134 1.00 95.94 172 SER A O 1
ATOM 1400 N N . ASN A 1 173 ? -0.582 5.242 -3.217 1.00 96.56 173 ASN A N 1
ATOM 1401 C CA . ASN A 1 173 ? -1.578 4.185 -3.155 1.00 96.56 173 ASN A CA 1
ATOM 1402 C C . ASN A 1 173 ? -2.307 4.128 -1.803 1.00 96.56 173 ASN A C 1
ATOM 1404 O O . ASN A 1 173 ? -3.522 3.925 -1.764 1.00 96.56 173 ASN A O 1
ATOM 1408 N N . PHE A 1 174 ? -1.611 4.376 -0.687 1.00 96.75 174 PHE A N 1
ATOM 1409 C CA . PHE A 1 174 ? -2.258 4.496 0.622 1.00 96.75 174 PHE A CA 1
ATOM 1410 C C . PHE A 1 174 ? -3.233 5.681 0.675 1.00 96.75 174 PHE A C 1
ATOM 1412 O O . PHE A 1 174 ? -4.337 5.556 1.210 1.00 96.75 174 PHE A O 1
ATOM 1419 N N . GLN A 1 175 ? -2.865 6.819 0.079 1.00 97.06 175 GLN A N 1
ATOM 1420 C CA . GLN A 1 175 ? -3.763 7.964 -0.081 1.00 97.06 175 GLN A CA 1
ATOM 1421 C C . GLN A 1 175 ? -4.992 7.601 -0.930 1.00 97.06 175 GLN A C 1
ATOM 1423 O O . GLN A 1 175 ? -6.115 7.945 -0.553 1.00 97.06 175 GLN A O 1
ATOM 1428 N N . GLY A 1 176 ? -4.799 6.870 -2.033 1.00 96.81 176 GLY A N 1
ATOM 1429 C CA . GLY A 1 176 ? -5.887 6.344 -2.862 1.00 96.81 176 GLY A CA 1
ATOM 1430 C C . GLY A 1 176 ? -6.845 5.448 -2.072 1.00 96.81 176 GLY A C 1
ATOM 1431 O O . GLY A 1 176 ? -8.061 5.643 -2.122 1.00 96.81 176 GLY A O 1
ATOM 1432 N N . PHE A 1 177 ? -6.307 4.536 -1.254 1.00 97.56 177 PHE A N 1
ATOM 1433 C CA . PHE A 1 177 ? -7.101 3.727 -0.328 1.00 97.56 177 PHE A CA 1
ATOM 1434 C C . PHE A 1 177 ? -7.898 4.592 0.659 1.00 97.56 177 PHE A C 1
ATOM 1436 O O . PHE A 1 177 ? -9.083 4.332 0.858 1.00 97.56 177 PHE A O 1
ATOM 1443 N N . LEU A 1 178 ? -7.298 5.625 1.265 1.00 97.56 178 LEU A N 1
ATOM 1444 C CA . LEU A 1 178 ? -8.012 6.509 2.196 1.00 97.56 178 LEU A CA 1
ATOM 1445 C C . LEU A 1 178 ? -9.187 7.223 1.518 1.00 97.56 178 LEU A C 1
ATOM 1447 O O . LEU A 1 178 ? -10.276 7.277 2.091 1.00 97.56 178 LEU A O 1
ATOM 1451 N N . ALA A 1 179 ? -8.991 7.735 0.301 1.00 97.62 179 ALA A N 1
ATOM 1452 C CA . ALA A 1 179 ? -10.052 8.380 -0.469 1.00 97.62 179 ALA A CA 1
ATOM 1453 C C . ALA A 1 179 ? -11.194 7.399 -0.786 1.00 97.62 179 ALA A C 1
ATOM 1455 O O . ALA A 1 179 ? -12.361 7.700 -0.519 1.00 97.62 179 ALA A O 1
ATOM 1456 N N . TYR A 1 180 ? -10.859 6.198 -1.270 1.00 97.56 180 TYR A N 1
ATOM 1457 C CA . TYR A 1 180 ? -11.820 5.112 -1.472 1.00 97.56 180 TYR A CA 1
ATOM 1458 C C . TYR A 1 180 ? -12.575 4.774 -0.181 1.00 97.56 180 TYR A C 1
ATOM 1460 O O . TYR A 1 180 ? -13.802 4.684 -0.180 1.00 97.56 180 TYR A O 1
ATOM 1468 N N . PHE A 1 181 ? -11.861 4.629 0.934 1.00 97.44 181 PHE A N 1
ATOM 1469 C CA . PHE A 1 181 ? -12.438 4.228 2.209 1.00 97.44 181 PHE A CA 1
ATOM 1470 C C . PHE A 1 181 ? -13.421 5.277 2.740 1.00 97.44 181 PHE A C 1
ATOM 1472 O O . PHE A 1 181 ? -14.500 4.923 3.208 1.00 97.44 181 PHE A O 1
ATOM 1479 N N . ILE A 1 182 ? -13.103 6.568 2.607 1.00 96.62 182 ILE A N 1
ATOM 1480 C CA . ILE A 1 182 ? -14.015 7.665 2.966 1.00 96.62 182 ILE A CA 1
ATOM 1481 C C . ILE A 1 182 ? -15.306 7.594 2.143 1.00 96.62 182 ILE A C 1
ATOM 1483 O O . ILE A 1 182 ? -16.398 7.683 2.709 1.00 96.62 182 ILE A O 1
ATOM 1487 N N . LEU A 1 183 ? -15.197 7.396 0.826 1.00 96.69 183 LEU A N 1
ATOM 1488 C CA . LEU A 1 183 ? -16.364 7.248 -0.048 1.00 96.69 183 LEU A CA 1
ATOM 1489 C C . LEU A 1 183 ? -17.183 6.005 0.312 1.00 96.69 183 LEU A C 1
ATOM 1491 O O . LEU A 1 183 ? -18.409 6.076 0.369 1.00 96.69 183 LEU A O 1
ATOM 1495 N N . MET A 1 184 ? -16.517 4.890 0.618 1.00 95.44 184 MET A N 1
ATOM 1496 C CA . MET A 1 184 ? -17.160 3.658 1.066 1.00 95.44 184 MET A CA 1
ATOM 1497 C C . MET A 1 184 ? -17.975 3.890 2.347 1.00 95.44 184 MET A C 1
ATOM 1499 O O . MET A 1 184 ? -19.134 3.480 2.410 1.00 95.44 184 MET A O 1
ATOM 1503 N N . LEU A 1 185 ? -17.410 4.579 3.348 1.00 94.88 185 LEU A N 1
ATOM 1504 C CA . LEU A 1 185 ? -18.123 4.919 4.585 1.00 94.88 185 LEU A CA 1
ATOM 1505 C C . LEU A 1 185 ? -19.329 5.828 4.317 1.00 94.88 185 LEU A C 1
ATOM 1507 O O . LEU A 1 185 ? -20.416 5.553 4.823 1.00 94.88 185 LEU A O 1
ATOM 1511 N N . TYR A 1 186 ? -19.159 6.848 3.473 1.00 94.62 186 TYR A N 1
ATOM 1512 C CA . TYR A 1 186 ? -20.232 7.774 3.106 1.00 94.62 186 TYR A CA 1
ATOM 1513 C C . TYR A 1 186 ? -21.400 7.066 2.404 1.00 94.62 186 TYR A C 1
ATOM 1515 O O . TYR A 1 186 ? -22.562 7.260 2.764 1.00 94.62 186 TYR A O 1
ATOM 1523 N N . VAL A 1 187 ? -21.108 6.207 1.421 1.00 94.88 187 VAL A N 1
ATOM 1524 C CA . VAL A 1 187 ? -22.129 5.420 0.710 1.00 94.88 187 VAL A CA 1
ATOM 1525 C C . VAL A 1 187 ? -22.826 4.449 1.663 1.00 94.88 187 VAL A C 1
ATOM 1527 O O . VAL A 1 187 ? -24.051 4.312 1.614 1.00 94.88 187 VAL A O 1
ATOM 1530 N N . LEU A 1 188 ? -22.075 3.804 2.559 1.00 93.44 188 LEU A N 1
ATOM 1531 C CA . LEU A 1 188 ? -22.631 2.871 3.534 1.00 93.44 188 LEU A CA 1
ATOM 1532 C C . LEU A 1 188 ? -23.567 3.572 4.526 1.00 93.44 188 LEU A C 1
ATOM 1534 O O . LEU A 1 188 ? -24.647 3.054 4.809 1.00 93.44 188 LEU A O 1
ATOM 1538 N N . GLU A 1 189 ? -23.207 4.761 5.002 1.00 92.31 189 GLU A N 1
ATOM 1539 C CA . GLU A 1 189 ? -24.065 5.568 5.869 1.00 92.31 189 GLU A CA 1
ATOM 1540 C C . GLU A 1 189 ? -25.330 6.037 5.143 1.00 92.31 189 GLU A C 1
ATOM 1542 O O . GLU A 1 189 ? -26.439 5.850 5.647 1.00 92.31 189 GLU A O 1
ATOM 1547 N N . LYS A 1 190 ? -25.190 6.533 3.908 1.00 92.44 190 LYS A N 1
ATOM 1548 C CA . LYS A 1 190 ? -26.327 6.957 3.077 1.00 92.44 190 LYS A CA 1
ATOM 1549 C C . LYS A 1 190 ? -27.271 5.804 2.716 1.00 92.44 190 LYS A C 1
ATOM 1551 O O . LYS A 1 190 ? -28.448 6.040 2.463 1.00 92.44 190 LYS A O 1
ATOM 1556 N N . SER A 1 191 ? -26.787 4.560 2.711 1.00 92.69 191 SER A N 1
ATOM 1557 C CA . SER A 1 191 ? -27.611 3.379 2.420 1.00 92.69 191 SER A CA 1
ATOM 1558 C C . SER A 1 191 ? -28.662 3.065 3.495 1.00 92.69 191 SER A C 1
ATOM 1560 O O . SER A 1 191 ? -29.540 2.239 3.253 1.00 92.69 191 SER A O 1
ATOM 1562 N N . GLY A 1 192 ? -28.560 3.661 4.691 1.00 89.56 192 GLY A N 1
ATOM 1563 C CA . GLY A 1 192 ? -29.480 3.408 5.806 1.00 89.56 192 GLY A CA 1
ATOM 1564 C C . GLY A 1 192 ? -29.360 2.013 6.436 1.00 89.56 192 GLY A C 1
ATOM 1565 O O . GLY A 1 192 ? -30.171 1.653 7.282 1.00 89.56 192 GLY A O 1
ATOM 1566 N N . ARG A 1 193 ? -28.357 1.210 6.046 1.00 88.88 193 ARG A N 1
ATOM 1567 C CA . ARG A 1 193 ? -28.149 -0.164 6.549 1.00 88.88 193 ARG A CA 1
ATOM 1568 C C . ARG A 1 193 ? -27.374 -0.237 7.869 1.00 88.88 193 ARG A C 1
ATOM 1570 O O . ARG A 1 193 ? -27.249 -1.316 8.447 1.00 88.88 193 ARG A O 1
ATOM 1577 N N . LEU A 1 194 ? -26.816 0.880 8.335 1.00 87.69 194 LEU A N 1
ATOM 1578 C CA . LEU A 1 194 ? -26.052 0.938 9.579 1.00 87.69 194 LEU A CA 1
ATOM 1579 C C . LEU A 1 194 ? -26.986 1.003 10.791 1.00 87.69 194 LEU A C 1
ATOM 1581 O O . LEU A 1 194 ? -27.874 1.846 10.850 1.00 87.69 194 LEU A O 1
ATOM 1585 N N . LYS A 1 195 ? -26.733 0.157 11.799 1.00 84.88 195 LYS A N 1
ATOM 1586 C CA . LYS A 1 195 ? -27.436 0.228 13.096 1.00 84.88 195 LYS A CA 1
ATOM 1587 C C . LYS A 1 195 ? -27.157 1.539 13.836 1.00 84.88 195 LYS A C 1
ATOM 1589 O O . LYS A 1 195 ? -28.011 2.033 14.559 1.00 84.88 195 LYS A O 1
ATOM 1594 N N . GLN A 1 196 ? -25.950 2.068 13.668 1.00 85.31 196 GLN A N 1
ATOM 1595 C CA . GLN A 1 196 ? -25.500 3.330 14.236 1.00 85.31 196 GLN A CA 1
ATOM 1596 C C . GLN A 1 196 ? -24.656 4.039 13.176 1.00 85.31 196 GLN A C 1
ATOM 1598 O O . GLN A 1 196 ? -23.737 3.433 12.625 1.00 85.31 196 GLN A O 1
ATOM 1603 N N . GLY A 1 197 ? -25.002 5.291 12.871 1.00 86.44 197 GLY A N 1
ATOM 1604 C CA . GLY A 1 197 ? -24.221 6.136 11.966 1.00 86.44 197 GLY A CA 1
ATOM 1605 C C . GLY A 1 197 ? -22.851 6.487 12.545 1.00 86.44 197 GLY A C 1
ATOM 1606 O O . GLY A 1 197 ? -22.568 6.227 13.720 1.00 86.44 197 GLY A O 1
ATOM 1607 N N . PHE A 1 198 ? -21.997 7.093 11.724 1.00 90.50 198 PHE A N 1
ATOM 1608 C CA . PHE A 1 198 ? -20.673 7.500 12.180 1.00 90.50 198 PHE A CA 1
ATOM 1609 C C . PHE A 1 198 ? -20.746 8.854 12.873 1.00 90.50 198 PHE A C 1
ATOM 1611 O O . PHE A 1 198 ? -21.468 9.765 12.470 1.00 90.50 198 PHE A O 1
ATOM 1618 N N . GLU A 1 199 ? -19.949 9.031 13.922 1.00 91.12 199 GLU A N 1
ATOM 1619 C CA . GLU A 1 199 ? -19.818 10.355 14.518 1.00 91.12 199 GLU A CA 1
ATOM 1620 C C . GLU A 1 199 ? -19.158 11.323 13.525 1.00 91.12 199 GLU A C 1
ATOM 1622 O O . GLU A 1 199 ? -18.119 11.010 12.942 1.00 91.12 199 GLU A O 1
ATOM 16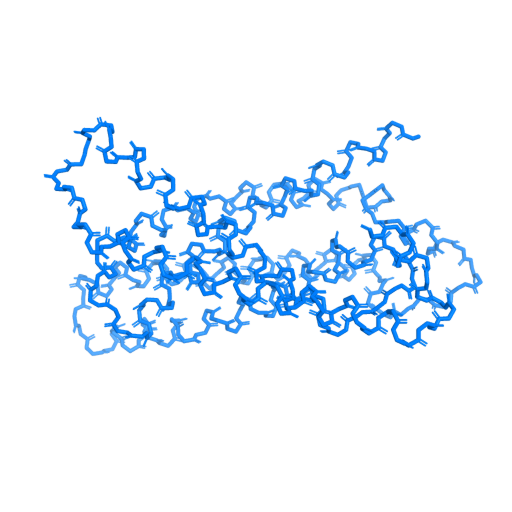27 N N . ARG A 1 200 ? -19.678 12.553 13.403 1.00 91.44 200 ARG A N 1
ATOM 1628 C CA . ARG A 1 200 ? -19.129 13.587 12.499 1.00 91.44 200 ARG A CA 1
ATOM 1629 C C . ARG A 1 200 ? -17.619 13.808 12.667 1.00 91.44 200 ARG A C 1
ATOM 1631 O O . ARG A 1 200 ? -16.919 14.096 11.699 1.00 91.44 200 ARG A O 1
ATOM 1638 N N . LYS A 1 201 ? -17.097 13.638 13.886 1.00 94.62 201 LYS A N 1
ATOM 1639 C CA . LYS A 1 201 ? -15.661 13.754 14.184 1.00 94.62 201 LYS A CA 1
ATOM 1640 C C . LYS A 1 201 ? -14.797 12.747 13.410 1.00 94.62 201 LYS A C 1
ATOM 1642 O O . LYS A 1 201 ? -13.656 13.066 13.104 1.00 94.62 201 LYS A O 1
ATOM 1647 N N . ILE A 1 202 ? -15.330 11.574 13.055 1.00 94.38 202 ILE A N 1
ATOM 1648 C CA . ILE A 1 202 ? -14.608 10.553 12.281 1.00 94.38 202 ILE A CA 1
ATOM 1649 C C . ILE A 1 202 ? -14.320 11.053 10.874 1.00 94.38 202 ILE A C 1
ATOM 1651 O O . ILE A 1 202 ? -13.183 10.954 10.424 1.00 94.38 202 ILE A O 1
ATOM 1655 N N . TYR A 1 203 ? -15.308 11.658 10.212 1.00 95.00 203 TYR A N 1
ATOM 1656 C CA . TYR A 1 203 ? -15.094 12.277 8.905 1.00 95.00 203 TYR A CA 1
ATOM 1657 C C . TYR A 1 203 ? -14.070 13.410 8.976 1.00 95.00 203 TYR A C 1
ATOM 1659 O O . TYR A 1 203 ? -13.219 13.502 8.099 1.00 95.00 203 TYR A O 1
ATOM 1667 N N . ASN A 1 204 ? -14.079 14.216 10.044 1.00 96.25 204 ASN A N 1
ATOM 1668 C CA . ASN A 1 204 ? -13.058 15.249 10.239 1.00 96.25 204 ASN A CA 1
ATOM 1669 C C . ASN A 1 204 ? -11.651 14.649 10.410 1.00 96.25 204 ASN A C 1
ATOM 1671 O O . ASN A 1 204 ? -10.706 15.152 9.809 1.00 96.25 204 ASN A O 1
ATOM 1675 N N . TYR A 1 205 ? -11.498 13.567 11.182 1.00 96.38 205 TYR A N 1
ATOM 1676 C CA . TYR A 1 205 ? -10.205 12.888 11.339 1.00 96.38 205 TYR A CA 1
ATOM 1677 C C . TYR A 1 205 ? -9.722 12.257 10.034 1.00 96.38 205 TYR A C 1
ATOM 1679 O O . TYR A 1 205 ? -8.550 12.386 9.692 1.00 96.38 205 TYR A O 1
ATOM 1687 N N . LEU A 1 206 ? -10.616 11.617 9.279 1.00 96.25 206 LEU A N 1
ATOM 1688 C CA . LEU A 1 206 ? -10.291 11.056 7.970 1.00 96.25 206 LEU A CA 1
ATOM 1689 C C . LEU A 1 206 ? -9.921 12.146 6.957 1.00 96.25 206 LEU A C 1
ATOM 1691 O O . LEU A 1 206 ? -8.962 11.970 6.214 1.00 96.25 206 LEU A O 1
ATOM 1695 N N . ALA A 1 207 ? -10.617 13.287 6.962 1.00 96.31 207 ALA A N 1
ATOM 1696 C CA . ALA A 1 207 ? -10.300 14.426 6.103 1.00 96.31 207 ALA A CA 1
ATOM 1697 C C . ALA A 1 207 ? -8.929 15.033 6.437 1.00 96.31 207 ALA A C 1
ATOM 1699 O O . ALA A 1 207 ? -8.140 15.299 5.534 1.00 96.31 207 ALA A O 1
ATOM 1700 N N . GLN A 1 208 ? -8.611 15.198 7.725 1.00 96.81 208 GLN A N 1
ATOM 1701 C CA . GLN A 1 208 ? -7.283 15.638 8.168 1.00 96.81 208 GLN A CA 1
ATOM 1702 C C . GLN A 1 208 ? -6.197 14.633 7.779 1.00 96.81 208 GLN A C 1
ATOM 1704 O O . GLN A 1 208 ? -5.111 15.033 7.364 1.00 96.81 208 GLN A O 1
ATOM 1709 N N . PHE A 1 209 ? -6.487 13.334 7.878 1.00 96.06 209 PHE A N 1
ATOM 1710 C CA . PHE A 1 209 ? -5.526 12.304 7.509 1.00 96.06 209 PHE A CA 1
ATOM 1711 C C . PHE A 1 209 ? -5.275 12.269 5.999 1.00 96.06 209 PHE A C 1
ATOM 1713 O O . PHE A 1 209 ? -4.122 12.215 5.575 1.00 96.06 209 PHE A O 1
ATOM 1720 N N . LEU A 1 210 ? -6.336 12.379 5.193 1.00 97.38 210 LEU A N 1
ATOM 1721 C CA . LEU A 1 210 ? -6.234 12.493 3.742 1.00 97.38 210 LEU A CA 1
ATOM 1722 C C . LEU A 1 210 ? -5.448 13.748 3.346 1.00 97.38 210 LEU A C 1
ATOM 1724 O O . LEU A 1 210 ? -4.545 13.647 2.526 1.00 97.38 210 LEU A O 1
ATOM 1728 N N . LEU A 1 211 ? -5.721 14.899 3.973 1.00 97.81 211 LEU A N 1
ATOM 1729 C CA . LEU A 1 211 ? -4.967 16.135 3.745 1.00 97.81 211 LEU A CA 1
ATOM 1730 C C . LEU A 1 211 ? -3.478 15.965 4.076 1.00 97.81 211 LEU A C 1
ATOM 1732 O O . LEU A 1 211 ? -2.628 16.375 3.290 1.00 97.81 211 LEU A O 1
ATOM 1736 N N . GLY A 1 212 ? -3.156 15.336 5.210 1.00 97.50 212 GLY A N 1
ATOM 1737 C CA . GLY A 1 212 ? -1.773 15.036 5.583 1.00 97.50 212 GLY A CA 1
ATOM 1738 C C . GLY A 1 212 ? -1.070 14.147 4.554 1.00 97.50 212 GLY A C 1
ATOM 1739 O O . GLY A 1 212 ? 0.072 14.418 4.188 1.00 97.50 212 GLY A O 1
ATOM 1740 N N . MET A 1 213 ? -1.769 13.136 4.030 1.00 96.19 213 MET A N 1
ATOM 1741 C CA . MET A 1 213 ? -1.248 12.289 2.955 1.00 96.19 213 MET A CA 1
ATOM 1742 C C . MET A 1 213 ? -1.078 13.054 1.642 1.00 96.19 213 MET A C 1
ATOM 1744 O O . MET A 1 213 ? -0.055 12.882 0.994 1.00 96.19 213 MET A O 1
ATOM 1748 N N . THR A 1 214 ? -1.987 13.965 1.291 1.00 97.38 214 THR A N 1
ATOM 1749 C CA . THR A 1 214 ? -1.832 14.836 0.116 1.00 97.38 214 THR A CA 1
ATOM 1750 C C . THR A 1 214 ? -0.596 15.731 0.225 1.00 97.38 214 THR A C 1
ATOM 1752 O O . THR A 1 214 ? 0.139 15.880 -0.746 1.00 97.38 214 THR A O 1
ATOM 1755 N N . ILE A 1 215 ? -0.322 16.311 1.398 1.00 97.50 215 ILE A N 1
ATOM 1756 C CA . ILE A 1 215 ? 0.891 17.123 1.608 1.00 97.50 215 ILE A CA 1
ATOM 1757 C C . ILE A 1 215 ? 2.148 16.258 1.443 1.00 97.50 215 ILE A C 1
ATOM 1759 O O . ILE A 1 215 ? 3.109 16.679 0.798 1.00 97.50 215 ILE A O 1
ATOM 1763 N N . LEU A 1 216 ? 2.135 15.037 1.984 1.00 95.81 216 LEU A N 1
ATOM 1764 C CA . LEU A 1 216 ? 3.243 14.095 1.837 1.00 95.81 216 LEU A CA 1
ATOM 1765 C C . LEU A 1 216 ? 3.438 13.647 0.378 1.00 95.81 216 LEU A C 1
ATOM 1767 O O . LEU A 1 216 ? 4.573 13.514 -0.077 1.00 95.81 216 LEU A O 1
ATOM 1771 N N . TRP A 1 217 ? 2.349 13.478 -0.370 1.00 95.50 217 TRP A N 1
ATOM 1772 C CA . TRP A 1 217 ? 2.390 13.199 -1.803 1.00 95.50 217 TRP A CA 1
ATOM 1773 C C . TRP A 1 217 ? 3.054 14.331 -2.580 1.00 95.50 217 TRP A C 1
ATOM 1775 O O . TRP A 1 217 ? 3.982 14.080 -3.346 1.00 95.50 217 TRP A O 1
ATOM 1785 N N . ILE A 1 218 ? 2.646 15.582 -2.322 1.00 95.81 218 ILE A N 1
ATOM 1786 C CA . ILE A 1 218 ? 3.257 16.771 -2.935 1.00 95.81 218 ILE A CA 1
ATOM 1787 C C . ILE A 1 218 ? 4.761 16.796 -2.645 1.00 95.81 218 ILE A C 1
ATOM 1789 O O . ILE A 1 218 ? 5.551 17.069 -3.545 1.00 95.81 218 ILE A O 1
ATOM 1793 N N . TYR A 1 219 ? 5.167 16.478 -1.412 1.00 94.81 219 TYR A N 1
ATOM 1794 C CA . TYR A 1 219 ? 6.576 16.418 -1.031 1.00 94.81 219 TYR A CA 1
ATOM 1795 C C . TYR A 1 219 ? 7.370 15.399 -1.862 1.00 94.81 219 TYR A C 1
ATOM 1797 O O . TYR A 1 219 ? 8.416 15.751 -2.414 1.00 94.81 219 TYR A O 1
ATOM 1805 N N . PHE A 1 220 ? 6.892 14.155 -1.968 1.00 93.44 220 PHE A N 1
ATOM 1806 C CA . PHE A 1 220 ? 7.589 13.116 -2.729 1.00 93.44 220 PHE A CA 1
ATOM 1807 C C . PHE A 1 220 ? 7.591 13.408 -4.229 1.00 93.44 220 PHE A C 1
ATOM 1809 O O . PHE A 1 220 ? 8.647 13.312 -4.853 1.00 93.44 220 PHE A O 1
ATOM 1816 N N . TYR A 1 221 ? 6.449 13.832 -4.777 1.00 90.81 221 TYR A N 1
ATOM 1817 C CA . TYR A 1 221 ? 6.330 14.249 -6.171 1.00 90.81 221 TYR A CA 1
ATOM 1818 C C . TYR A 1 221 ? 7.335 15.356 -6.499 1.00 90.81 221 TYR A C 1
ATOM 1820 O O . TYR A 1 221 ? 8.126 15.239 -7.435 1.00 90.81 221 TYR A O 1
ATOM 1828 N N . PHE A 1 222 ? 7.361 16.415 -5.684 1.00 91.88 222 PHE A N 1
ATOM 1829 C CA . PHE A 1 222 ? 8.239 17.554 -5.915 1.00 91.88 222 PHE A CA 1
ATOM 1830 C C . PHE A 1 222 ? 9.712 17.197 -5.727 1.00 91.88 222 PHE A C 1
ATOM 1832 O O . PHE A 1 222 ? 10.544 17.623 -6.519 1.00 91.88 222 PHE A O 1
ATOM 1839 N N . THR A 1 223 ? 10.048 16.393 -4.716 1.00 90.69 223 THR A N 1
ATOM 1840 C CA . THR A 1 223 ? 11.432 15.958 -4.480 1.00 90.69 223 THR A CA 1
ATOM 1841 C C . THR A 1 223 ? 11.936 15.111 -5.644 1.00 90.69 223 THR A C 1
ATOM 1843 O O . THR A 1 223 ? 13.053 15.315 -6.111 1.00 90.69 223 THR A O 1
AT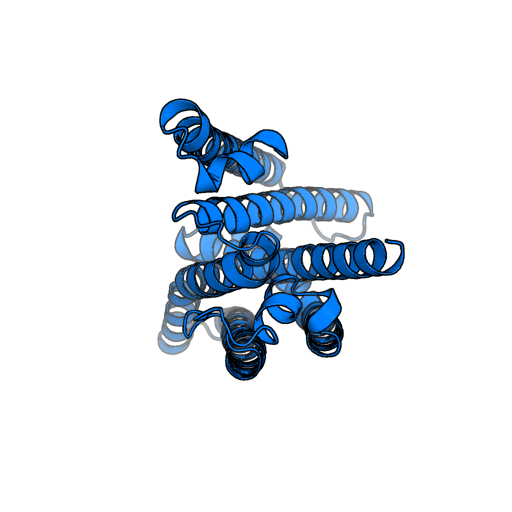OM 1846 N N . GLN A 1 224 ? 11.107 14.202 -6.160 1.00 87.44 224 GLN A N 1
ATOM 1847 C CA . GLN A 1 224 ? 11.449 13.403 -7.330 1.00 87.44 224 GLN A CA 1
ATOM 1848 C C . GLN A 1 224 ? 11.639 14.287 -8.571 1.00 87.44 224 GLN A C 1
ATOM 1850 O O . GLN A 1 224 ? 12.666 14.185 -9.238 1.00 87.44 224 GLN A O 1
ATOM 1855 N N . TYR A 1 225 ? 10.703 15.200 -8.838 1.00 88.00 225 TYR A N 1
ATOM 1856 C CA . TYR A 1 225 ? 10.810 16.156 -9.940 1.00 88.00 225 TYR A CA 1
ATOM 1857 C C . TYR A 1 225 ? 12.071 17.032 -9.844 1.00 88.00 225 TYR A C 1
ATOM 1859 O O . TYR A 1 225 ? 12.793 17.195 -10.829 1.00 88.00 225 TYR A O 1
ATOM 1867 N N . LEU A 1 226 ? 12.360 17.579 -8.659 1.00 90.31 226 LEU A N 1
ATOM 1868 C CA . LEU A 1 226 ? 13.481 18.491 -8.428 1.00 90.31 226 LEU A CA 1
ATOM 1869 C C . LEU A 1 226 ? 14.827 17.815 -8.704 1.00 90.31 226 LEU A C 1
ATOM 1871 O O . LEU A 1 226 ? 15.708 18.443 -9.289 1.00 90.31 226 LEU A O 1
ATOM 1875 N N . VAL A 1 227 ? 14.974 16.540 -8.327 1.00 86.69 227 VAL A N 1
ATOM 1876 C CA . VAL A 1 227 ? 16.191 15.758 -8.592 1.00 86.69 227 VAL A CA 1
ATOM 1877 C C . VAL A 1 227 ? 16.434 15.616 -10.095 1.00 86.69 227 VAL A C 1
ATOM 1879 O O . VAL A 1 227 ? 17.548 15.889 -10.542 1.00 86.69 227 VAL A O 1
ATOM 1882 N N . PHE A 1 228 ? 15.407 15.283 -10.888 1.00 84.69 228 PHE A N 1
ATOM 1883 C CA . PHE A 1 228 ? 15.547 15.217 -12.350 1.00 84.69 228 PHE A CA 1
ATOM 1884 C C . PHE A 1 228 ? 15.865 16.584 -12.954 1.00 84.69 228 PHE A C 1
ATOM 1886 O O . PHE A 1 228 ? 16.813 16.726 -13.727 1.00 84.69 228 PHE A O 1
ATOM 1893 N N . TRP A 1 229 ? 15.092 17.605 -12.577 1.00 88.25 229 TRP A N 1
ATOM 1894 C CA . TRP A 1 229 ? 15.208 18.939 -13.157 1.00 88.25 229 TRP A CA 1
ATOM 1895 C C . TRP A 1 229 ? 16.564 19.597 -12.875 1.00 88.25 229 TRP A C 1
ATOM 1897 O O . TRP A 1 229 ? 17.111 20.260 -13.763 1.00 88.25 229 TRP A O 1
ATOM 1907 N N . TYR A 1 230 ? 17.094 19.420 -11.660 1.00 90.81 230 TYR A N 1
ATOM 1908 C CA . TYR A 1 230 ? 18.374 19.989 -11.239 1.00 90.81 230 TYR A CA 1
ATOM 1909 C C . TYR A 1 230 ? 19.567 19.142 -11.700 1.00 90.81 230 TYR A C 1
ATOM 1911 O O . TYR A 1 230 ? 20.548 19.693 -12.192 1.00 90.81 230 TYR A O 1
ATOM 1919 N N . GLY A 1 231 ? 19.492 17.813 -11.554 1.00 87.31 231 GLY A N 1
ATOM 1920 C CA . GLY A 1 231 ? 20.603 16.907 -11.853 1.00 87.31 231 GLY A CA 1
ATOM 1921 C C . GLY A 1 231 ? 20.868 16.713 -13.347 1.00 87.31 231 GLY A C 1
ATOM 1922 O O . GLY A 1 231 ? 22.027 16.603 -13.737 1.00 87.31 231 GLY A O 1
ATOM 1923 N N . ARG A 1 232 ? 19.813 16.688 -14.177 1.00 86.62 232 ARG A N 1
ATOM 1924 C CA . ARG A 1 232 ? 19.867 16.531 -15.647 1.00 86.62 232 ARG A CA 1
ATOM 1925 C C . ARG A 1 232 ? 20.864 15.479 -16.148 1.00 86.62 232 ARG A C 1
ATOM 1927 O O . ARG A 1 232 ? 21.589 15.708 -17.116 1.00 86.62 232 ARG A O 1
ATOM 1934 N N . ILE A 1 233 ? 20.908 14.331 -15.479 1.00 86.00 233 ILE A N 1
ATOM 1935 C CA . ILE A 1 233 ? 21.766 13.213 -15.874 1.00 86.00 233 ILE A CA 1
ATOM 1936 C C . ILE A 1 233 ? 21.211 12.638 -17.187 1.00 86.00 233 ILE A C 1
ATOM 1938 O O . ILE A 1 233 ? 20.027 12.301 -17.209 1.00 86.00 233 ILE A O 1
ATOM 1942 N N . PRO A 1 234 ? 22.015 12.523 -18.266 1.00 83.25 234 PRO A N 1
ATOM 1943 C CA . PRO A 1 234 ? 21.526 12.118 -19.587 1.00 83.25 234 PRO A CA 1
ATOM 1944 C C . PRO A 1 234 ? 20.691 10.833 -19.583 1.00 83.25 234 PRO A C 1
ATOM 1946 O O . PRO A 1 234 ? 19.630 10.809 -20.201 1.00 83.25 234 PRO A O 1
ATOM 1949 N N . ASP A 1 235 ? 21.121 9.823 -18.825 1.00 77.25 235 ASP A N 1
ATOM 1950 C CA . ASP A 1 235 ? 20.475 8.505 -18.752 1.00 77.25 235 ASP A CA 1
ATOM 1951 C C . ASP A 1 235 ? 19.056 8.548 -18.147 1.00 77.25 235 ASP A C 1
ATOM 1953 O O . ASP A 1 235 ? 18.221 7.696 -18.439 1.00 77.25 235 ASP A O 1
ATOM 1957 N N . ASP A 1 236 ? 18.746 9.573 -17.348 1.00 79.06 236 ASP A N 1
ATOM 1958 C CA . ASP A 1 236 ? 17.464 9.727 -16.649 1.00 79.06 236 ASP A CA 1
ATOM 1959 C C . ASP A 1 236 ? 16.483 10.674 -17.370 1.00 79.06 236 ASP A C 1
ATOM 1961 O O . ASP A 1 236 ? 15.297 10.753 -17.022 1.00 79.06 236 ASP A O 1
ATOM 1965 N N . MET A 1 237 ? 16.950 11.413 -18.384 1.00 81.88 237 MET A N 1
ATOM 1966 C CA . MET A 1 237 ? 16.163 12.476 -19.024 1.00 81.88 237 MET A CA 1
ATOM 1967 C C . MET A 1 237 ? 14.973 11.954 -19.828 1.00 81.88 237 MET A C 1
ATOM 1969 O O . MET A 1 237 ? 13.962 12.650 -19.940 1.00 81.88 237 MET A O 1
ATOM 1973 N N . ASP A 1 238 ? 15.039 10.718 -20.317 1.00 80.56 238 ASP A N 1
ATOM 1974 C CA . ASP A 1 238 ? 13.920 10.081 -21.009 1.00 80.56 238 ASP A CA 1
ATOM 1975 C C . ASP A 1 238 ? 12.688 9.952 -20.108 1.00 80.56 238 ASP A 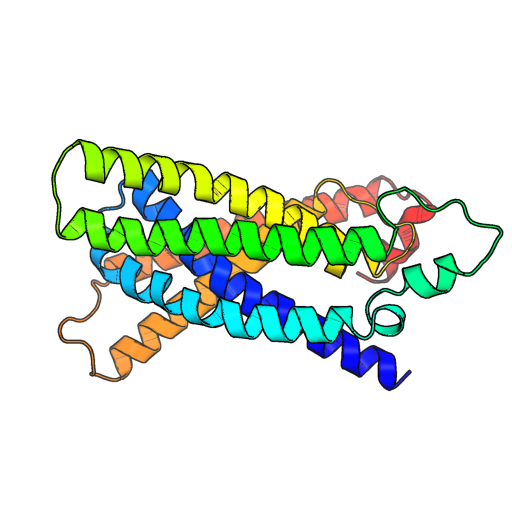C 1
ATOM 1977 O O . ASP A 1 238 ? 11.559 10.129 -20.571 1.00 80.56 238 ASP A O 1
ATOM 1981 N N . ARG A 1 239 ? 12.881 9.681 -18.807 1.00 78.44 239 ARG A N 1
ATOM 1982 C CA . ARG A 1 239 ? 11.770 9.640 -17.845 1.00 78.44 239 ARG A CA 1
ATOM 1983 C C . ARG A 1 239 ? 11.198 11.036 -17.648 1.00 78.44 239 ARG A C 1
ATOM 1985 O O . ARG A 1 239 ? 9.980 11.176 -17.671 1.00 78.44 239 ARG A O 1
ATOM 1992 N N . TYR A 1 240 ? 12.063 12.038 -17.471 1.00 77.94 240 TYR A N 1
ATOM 1993 C CA . TYR A 1 240 ? 11.675 13.433 -17.244 1.00 77.94 240 TYR A CA 1
ATOM 1994 C C . TYR A 1 240 ? 10.829 14.002 -18.389 1.00 77.94 240 TYR A C 1
ATOM 1996 O O . TYR A 1 240 ? 9.830 14.663 -18.137 1.00 77.94 240 TYR A O 1
ATOM 2004 N N . ILE A 1 241 ? 11.189 13.714 -19.643 1.00 80.69 241 ILE A N 1
ATOM 2005 C CA . ILE A 1 241 ? 10.451 14.196 -20.825 1.00 80.69 241 ILE A CA 1
ATOM 2006 C C . ILE A 1 241 ? 9.061 13.542 -20.939 1.00 80.69 241 ILE A C 1
ATOM 2008 O O . ILE A 1 241 ? 8.156 14.119 -21.538 1.00 80.69 241 ILE A O 1
ATOM 2012 N N . ARG A 1 242 ? 8.886 12.341 -20.373 1.00 73.62 242 ARG A N 1
ATOM 2013 C CA . ARG A 1 242 ? 7.627 11.576 -20.377 1.00 73.62 242 ARG A CA 1
ATOM 2014 C C . ARG A 1 242 ? 6.780 11.764 -19.106 1.00 73.62 242 ARG A C 1
ATOM 2016 O O . ARG A 1 242 ? 5.765 11.080 -18.978 1.00 73.62 242 ARG A O 1
ATOM 2023 N N . MET A 1 243 ? 7.223 12.584 -18.145 1.00 67.50 243 MET A N 1
ATOM 2024 C CA . MET A 1 243 ? 6.434 12.977 -16.963 1.00 67.50 243 MET A CA 1
ATOM 2025 C C . MET A 1 243 ? 5.373 14.008 -17.339 1.00 67.50 243 MET A C 1
ATOM 2027 O O . MET A 1 243 ? 4.257 13.882 -16.793 1.00 67.50 243 MET A O 1
#